Protein AF-A0A1Y3E3M2-F1 (afdb_monomer_lite)

Foldseek 3Di:
DPDDPDDPDPLVVQQVCQCVVFAQKGFQAPLDLPSLVVCQVDADPVQKFKAWNQKKKFAKDWDWQDFDQAPVVRGTTIWIKIKIKIWHQDPVVRDTDIDIQMWTWDFDDDPPDTDIDTPPSGRPVCPVPDPVLSVVRNVVRAGIWTWIWMAGGPPSDIDGPDRIDHDDPVPGPYTDMDHDDWAAWDKDKDQDFAAEAPGPFTARIDIDTPDQTGPDPHHGDPDDDRHDTDDDQFDPDDKDDKDDWPALFFKTKIKIKGFGPPCNPPDDDCVVCVVRIHMHMYIDGDHHLLQDQPPDSDGCVVCVVLLVVLVWDWDQDPRHIATHHDPQADDRSSPDGDD

Radius of gyration: 32.34 Å; chains: 1; bounding box: 71×57×97 Å

pLDDT: mean 80.25, std 10.85, range [38.62, 92.75]

Secondary structure (DSSP, 8-state):
----SS-SSHHHHHHHHHHHHSTT-EE---SSGGGGGGGGG---TTSEEEEE-SEEEE--EEEEEEEEEETTTTEEEEEEEEEEEEEEEETTTTEEEEEEEEEEEEEEE-SS-EEEEEE----GGGTT--HHHHHHHHHHT-SEEE-EEEEETTT--EEE-S-SEE--TTS-SB--EE-PPPPPPEEEEEEEEEPPTT-SS-EEEEEEEEEPPPTTTSPPPPPP---SB----B-SSPPPPPPPPS-SSSEEEEEEEEEBTT-TTS---TTT-GGGEEEEEEEEE-S-GGGBBTTSS-BHHHHHHHHHHTTPEEEEETTEEEEEPPTTEESTTS-EE--

Sequence (339 aa):
MPETKGDNTLLGKMVNFCKYNFKNGQLLSYLNEDAIRYHQYYKYPEKEITVHSGTEVGMTRHEINVPRYHELWKTNKPYACYMNTAIFFNRSSDEISTIHMDRCINYSYSYKQMIDVPNEITHPWWQNYNFSESGNEYRMGLHLMCRCMKIQSETNEYKFATPVLNCSADNCEYFACVSESYKNCIDERIEQCTFPPNENICREYTYVRHQEAEIPYGKECPERDYGEICDCPCSDIEWSEWSAKSTTCGPYTRERYKVVKGLENVQVDCTQERYKCCFSIEEGMQTDCKDFFINSNKTIMEHNQTCTKNGGTIIKTEAGYFCECDDSRHGILCEKSEN

InterPro domains:
  IPR000742 EGF-like domain [PS00022] (323-334)

Structure (mmCIF, N/CA/C/O backbone):
data_AF-A0A1Y3E3M2-F1
#
_entry.id   AF-A0A1Y3E3M2-F1
#
loop_
_atom_site.group_PDB
_atom_site.id
_atom_site.type_symbol
_atom_site.label_atom_id
_atom_site.label_alt_id
_atom_site.label_comp_id
_atom_site.label_asym_id
_atom_site.label_entity_id
_atom_site.label_seq_id
_atom_site.pdbx_PDB_ins_code
_atom_site.Cartn_x
_atom_site.Cartn_y
_atom_site.Cartn_z
_atom_site.occupancy
_atom_site.B_iso_or_equiv
_atom_site.auth_seq_id
_atom_site.auth_comp_id
_atom_site.auth_asym_id
_atom_site.auth_atom_id
_atom_site.pdbx_PDB_model_num
ATOM 1 N N . MET A 1 1 ? 18.317 3.015 2.978 1.00 47.16 1 MET A N 1
ATOM 2 C CA . MET A 1 1 ? 17.640 1.697 2.993 1.00 47.16 1 MET A CA 1
ATOM 3 C C . MET A 1 1 ? 18.318 0.826 4.039 1.00 47.16 1 MET A C 1
ATOM 5 O O . MET A 1 1 ? 19.543 0.781 4.005 1.00 47.16 1 MET A O 1
ATOM 9 N N . PRO A 1 2 ? 17.591 0.195 4.975 1.00 41.59 2 PRO A N 1
ATOM 10 C CA . PRO A 1 2 ? 18.201 -0.771 5.888 1.00 41.59 2 PRO A CA 1
ATOM 11 C C . PRO A 1 2 ? 18.785 -1.953 5.096 1.00 41.59 2 PRO A C 1
ATOM 13 O O . PRO A 1 2 ? 18.249 -2.325 4.049 1.00 41.59 2 PRO A O 1
ATOM 16 N N . GLU A 1 3 ? 19.898 -2.513 5.573 1.00 43.81 3 GLU A N 1
ATOM 17 C CA . GLU A 1 3 ? 20.533 -3.696 4.983 1.00 43.81 3 GLU A CA 1
ATOM 18 C C . GLU A 1 3 ? 19.598 -4.903 5.128 1.00 43.81 3 GLU A C 1
ATOM 20 O O . GLU A 1 3 ? 19.531 -5.549 6.171 1.00 43.81 3 GLU A O 1
ATOM 25 N N . THR A 1 4 ? 18.824 -5.193 4.086 1.00 45.16 4 THR A N 1
ATOM 26 C CA . THR A 1 4 ? 18.017 -6.411 4.009 1.00 45.16 4 THR A CA 1
ATOM 27 C C . THR A 1 4 ? 18.907 -7.561 3.535 1.00 45.16 4 THR A C 1
ATOM 29 O O . THR A 1 4 ? 19.662 -7.427 2.571 1.00 45.16 4 THR A O 1
ATOM 32 N N . LYS A 1 5 ? 18.865 -8.694 4.247 1.00 38.62 5 LYS A N 1
ATOM 33 C CA . LYS A 1 5 ? 19.529 -9.934 3.823 1.00 38.62 5 LYS A CA 1
ATOM 34 C C . LYS A 1 5 ? 18.795 -10.497 2.602 1.00 38.62 5 LYS A C 1
ATOM 36 O O . LYS A 1 5 ? 17.599 -10.748 2.686 1.00 38.62 5 LYS A O 1
ATOM 41 N N . GLY A 1 6 ? 19.535 -10.755 1.525 1.00 48.88 6 GLY A N 1
ATOM 42 C CA . GLY A 1 6 ? 19.030 -11.401 0.310 1.00 48.88 6 GLY A CA 1
ATOM 43 C C . GLY A 1 6 ? 18.897 -10.419 -0.853 1.00 48.88 6 GLY A C 1
ATOM 44 O O . GLY A 1 6 ? 18.098 -9.494 -0.793 1.00 48.88 6 GLY A O 1
ATOM 45 N N . ASP A 1 7 ? 19.689 -10.667 -1.896 1.00 53.22 7 ASP A N 1
ATOM 46 C CA . ASP A 1 7 ? 19.889 -9.905 -3.137 1.00 53.22 7 ASP A CA 1
ATOM 47 C C . ASP A 1 7 ? 20.718 -8.608 -3.083 1.00 53.22 7 ASP A C 1
ATOM 49 O O . ASP A 1 7 ? 20.402 -7.608 -2.441 1.00 53.22 7 ASP A O 1
ATOM 53 N N . ASN A 1 8 ? 21.818 -8.629 -3.848 1.00 64.81 8 ASN A N 1
ATOM 54 C CA . ASN A 1 8 ? 22.785 -7.535 -3.964 1.00 64.81 8 ASN A CA 1
ATOM 55 C C . ASN A 1 8 ? 22.353 -6.435 -4.953 1.00 64.81 8 ASN A C 1
ATOM 57 O O . ASN A 1 8 ? 23.040 -5.416 -5.047 1.00 64.81 8 ASN A O 1
ATOM 61 N N . THR A 1 9 ? 21.256 -6.618 -5.696 1.00 82.19 9 THR A N 1
ATOM 62 C CA . THR A 1 9 ? 20.760 -5.632 -6.671 1.00 82.19 9 THR A CA 1
ATOM 63 C C . THR A 1 9 ? 19.900 -4.566 -5.996 1.00 82.19 9 THR A C 1
ATOM 65 O O . THR A 1 9 ? 19.323 -4.787 -4.927 1.00 82.19 9 THR A O 1
ATOM 68 N N . LEU A 1 10 ? 19.815 -3.379 -6.600 1.00 87.88 10 LEU A N 1
ATOM 69 C CA . LEU A 1 10 ? 18.991 -2.294 -6.066 1.00 87.88 10 LEU A CA 1
ATOM 70 C C . LEU A 1 10 ? 17.506 -2.674 -6.133 1.00 87.88 10 LEU A C 1
ATOM 72 O O . LEU A 1 10 ? 16.780 -2.487 -5.156 1.00 87.88 10 LEU A O 1
ATOM 76 N N . LEU A 1 11 ? 17.089 -3.293 -7.241 1.00 89.69 11 LEU A N 1
ATOM 77 C CA . LEU A 1 11 ? 15.738 -3.811 -7.438 1.00 89.69 11 LEU A CA 1
ATOM 78 C C . LEU A 1 11 ? 15.335 -4.809 -6.348 1.00 89.69 11 LEU A C 1
ATOM 80 O O . LEU A 1 11 ? 14.270 -4.649 -5.756 1.00 89.69 11 LEU A O 1
ATOM 84 N N . GLY A 1 12 ? 16.183 -5.796 -6.041 1.00 87.62 12 GLY A N 1
ATOM 85 C CA . GLY A 1 12 ? 15.893 -6.799 -5.010 1.00 87.62 12 GLY A CA 1
ATOM 86 C C . GLY A 1 12 ? 15.681 -6.165 -3.635 1.00 87.62 12 GLY A C 1
ATOM 87 O O . GLY A 1 12 ? 14.691 -6.439 -2.956 1.00 87.62 12 GLY A O 1
ATOM 88 N N . LYS A 1 13 ? 16.541 -5.209 -3.263 1.00 88.12 13 LYS A N 1
ATOM 89 C CA . LYS A 1 13 ? 16.396 -4.465 -2.005 1.00 88.12 13 LYS A CA 1
ATOM 90 C C . LYS A 1 13 ? 15.105 -3.638 -1.953 1.00 88.12 13 LYS A C 1
ATOM 92 O O . LYS A 1 13 ? 14.480 -3.558 -0.898 1.00 88.12 13 LYS A O 1
ATOM 97 N N . MET A 1 14 ? 14.695 -3.029 -3.068 1.00 90.56 14 MET A N 1
ATOM 98 C CA . MET A 1 14 ? 13.431 -2.288 -3.162 1.00 90.56 14 MET A CA 1
ATOM 99 C C . MET A 1 14 ? 12.211 -3.214 -3.041 1.00 90.56 14 MET A C 1
ATOM 101 O O . MET A 1 14 ? 11.272 -2.890 -2.314 1.00 90.56 14 MET A O 1
ATOM 105 N N . VAL A 1 15 ? 12.239 -4.386 -3.690 1.00 89.31 15 VAL A N 1
ATOM 106 C CA . VAL A 1 15 ? 11.189 -5.415 -3.568 1.00 89.31 15 VAL A CA 1
ATOM 107 C C . VAL A 1 15 ? 11.052 -5.873 -2.119 1.00 89.31 15 VAL A C 1
ATOM 109 O O . VAL A 1 15 ? 9.951 -5.843 -1.569 1.00 89.31 15 VAL A O 1
ATOM 112 N N . ASN A 1 16 ? 12.167 -6.230 -1.480 1.00 84.88 16 ASN A N 1
ATOM 113 C CA . ASN A 1 16 ? 12.177 -6.669 -0.087 1.00 84.88 16 ASN A CA 1
ATOM 114 C C . ASN A 1 16 ? 11.666 -5.571 0.846 1.00 84.88 16 ASN A C 1
ATOM 116 O O . ASN A 1 16 ? 10.844 -5.844 1.716 1.00 84.88 16 ASN A O 1
ATOM 120 N N . PHE A 1 17 ? 12.079 -4.318 0.635 1.00 85.44 17 PHE A N 1
ATOM 121 C CA . PHE A 1 17 ? 11.553 -3.203 1.416 1.00 85.44 17 PHE A CA 1
ATOM 122 C C . PHE A 1 17 ? 10.025 -3.131 1.338 1.00 85.44 17 PHE A C 1
ATOM 124 O O . PHE A 1 17 ? 9.378 -3.051 2.382 1.00 85.44 17 PHE A O 1
ATOM 131 N N . CYS A 1 18 ? 9.442 -3.214 0.137 1.00 86.69 18 CYS A N 1
ATOM 132 C CA . CYS A 1 18 ? 7.990 -3.183 -0.003 1.00 86.69 18 CYS A CA 1
ATOM 133 C C . CYS A 1 18 ? 7.321 -4.373 0.709 1.00 86.69 18 CYS A C 1
ATOM 135 O O . CYS A 1 18 ? 6.370 -4.168 1.459 1.00 86.69 18 CYS A O 1
ATOM 137 N N . LYS A 1 19 ? 7.847 -5.592 0.526 1.00 86.06 19 LYS A N 1
ATOM 138 C CA . LYS A 1 19 ? 7.287 -6.820 1.117 1.00 86.06 19 LYS A CA 1
ATOM 139 C C . LYS A 1 19 ? 7.326 -6.825 2.649 1.00 86.06 19 LYS A C 1
ATOM 141 O O . LYS A 1 19 ? 6.395 -7.321 3.271 1.00 86.06 19 LYS A O 1
ATOM 146 N N . TYR A 1 20 ? 8.382 -6.277 3.253 1.00 81.44 20 TYR A N 1
ATOM 147 C CA . TYR A 1 20 ? 8.558 -6.302 4.709 1.00 81.44 20 TYR A CA 1
ATOM 148 C C . TYR A 1 20 ? 7.890 -5.139 5.446 1.00 81.44 20 TYR A C 1
ATOM 150 O O . TYR A 1 20 ? 7.556 -5.296 6.615 1.00 81.44 20 TYR A O 1
ATOM 158 N N . ASN A 1 21 ? 7.702 -3.984 4.799 1.00 79.00 21 ASN A N 1
ATOM 159 C CA . ASN A 1 21 ? 7.176 -2.789 5.473 1.00 79.00 21 ASN A CA 1
ATOM 160 C C . ASN A 1 21 ? 5.683 -2.551 5.218 1.00 79.00 21 ASN A C 1
ATOM 162 O O . ASN A 1 21 ? 5.066 -1.758 5.926 1.00 79.00 21 ASN A O 1
ATOM 166 N N . PHE A 1 22 ? 5.088 -3.217 4.223 1.00 82.44 22 PHE A N 1
ATOM 167 C CA . PHE A 1 22 ? 3.690 -3.001 3.869 1.00 82.44 22 PHE A CA 1
ATOM 168 C C . PHE A 1 22 ? 2.911 -4.308 3.734 1.00 82.44 22 PHE A C 1
ATOM 170 O O . PHE A 1 22 ? 3.419 -5.320 3.251 1.00 82.44 22 PHE A O 1
ATOM 177 N N . LYS A 1 23 ? 1.630 -4.262 4.111 1.00 82.00 23 LYS A N 1
ATOM 178 C CA . LYS A 1 23 ? 0.693 -5.380 3.988 1.00 82.00 23 LYS A CA 1
ATOM 179 C C . LYS A 1 23 ? 0.531 -5.766 2.521 1.00 82.00 23 LYS A C 1
ATOM 181 O O . LYS A 1 23 ? 0.043 -4.964 1.722 1.00 82.00 23 LYS A O 1
ATOM 186 N N . ASN A 1 24 ? 0.946 -6.989 2.185 1.00 84.31 24 ASN A N 1
ATOM 187 C CA . ASN A 1 24 ? 0.999 -7.480 0.806 1.00 84.31 24 ASN A CA 1
ATOM 188 C C . ASN A 1 24 ? 1.708 -6.482 -0.130 1.00 84.31 24 ASN A C 1
ATOM 190 O O . ASN A 1 24 ? 1.275 -6.235 -1.255 1.00 84.31 24 ASN A O 1
ATOM 194 N N . GLY A 1 25 ? 2.773 -5.857 0.383 1.00 88.06 25 GLY A N 1
ATOM 195 C CA . GLY A 1 25 ? 3.503 -4.811 -0.307 1.00 88.06 25 GLY A CA 1
ATOM 196 C C . GLY A 1 25 ? 4.221 -5.325 -1.549 1.00 88.06 25 GLY A C 1
ATOM 197 O O . GLY A 1 25 ? 5.016 -6.260 -1.488 1.00 88.06 25 GLY A O 1
ATOM 198 N N . GLN A 1 26 ? 3.984 -4.666 -2.675 1.00 91.31 26 GLN A N 1
ATOM 199 C CA . GLN A 1 26 ? 4.597 -4.964 -3.963 1.00 91.31 26 GLN A CA 1
ATOM 200 C C . GLN A 1 26 ? 5.319 -3.734 -4.502 1.00 91.31 26 GLN A C 1
ATOM 202 O O . GLN A 1 26 ? 4.835 -2.608 -4.372 1.00 91.31 26 GLN A O 1
ATOM 207 N N . LEU A 1 27 ? 6.463 -3.940 -5.152 1.00 92.25 27 LEU A N 1
ATOM 208 C CA . LEU A 1 27 ? 7.162 -2.856 -5.832 1.00 92.25 27 LEU A CA 1
ATOM 209 C C . LEU A 1 27 ? 6.375 -2.402 -7.067 1.00 92.25 27 LEU A C 1
ATOM 211 O O . LEU A 1 27 ? 5.863 -3.225 -7.831 1.00 92.25 27 LEU A O 1
ATOM 215 N N . LEU A 1 28 ? 6.306 -1.091 -7.288 1.00 90.31 28 LEU A N 1
ATOM 216 C CA . LEU A 1 28 ? 5.743 -0.524 -8.504 1.00 90.31 28 LEU A CA 1
ATOM 217 C C . LEU A 1 28 ? 6.849 -0.307 -9.546 1.00 90.31 28 LEU A C 1
ATOM 219 O O . LEU A 1 28 ? 7.744 0.519 -9.365 1.00 90.31 28 LEU A O 1
ATOM 223 N N . SER A 1 29 ? 6.775 -1.056 -10.645 1.00 89.06 29 SER A N 1
ATOM 224 C CA . SER A 1 29 ? 7.673 -0.917 -11.794 1.00 89.06 29 SER A CA 1
ATOM 225 C C . SER A 1 29 ? 6.993 -0.143 -12.920 1.00 89.06 29 SER A C 1
ATOM 227 O O . SER A 1 29 ? 5.902 -0.496 -13.361 1.00 89.06 29 SER A O 1
ATOM 229 N N . TYR A 1 30 ? 7.667 0.885 -13.428 1.00 82.19 30 TYR A N 1
ATOM 230 C CA . TYR A 1 30 ? 7.160 1.787 -14.464 1.00 82.19 30 TYR A CA 1
ATOM 231 C C . TYR A 1 30 ? 7.688 1.387 -15.835 1.00 82.19 30 TYR A C 1
ATOM 233 O O . TYR A 1 30 ? 8.328 2.163 -16.546 1.00 82.19 30 TYR A O 1
ATOM 241 N N . LEU A 1 31 ? 7.461 0.124 -16.178 1.00 78.06 31 LEU A N 1
ATOM 242 C CA . LEU A 1 31 ? 7.779 -0.391 -17.501 1.00 78.06 31 LEU A CA 1
ATOM 243 C C . LEU A 1 31 ? 6.694 0.013 -18.519 1.00 78.06 31 LEU A C 1
ATOM 245 O O . LEU A 1 31 ? 6.999 0.258 -19.684 1.00 78.06 31 LEU A O 1
ATOM 249 N N . ASN A 1 32 ? 5.444 0.135 -18.066 1.00 68.62 32 ASN A N 1
ATOM 250 C CA . ASN A 1 32 ? 4.292 0.584 -18.843 1.00 68.62 32 ASN A CA 1
ATOM 251 C C . ASN A 1 32 ? 3.604 1.795 -18.182 1.00 68.62 32 ASN A C 1
ATOM 253 O O . ASN A 1 32 ? 3.845 2.111 -17.015 1.00 68.62 32 ASN A O 1
ATOM 257 N N . GLU A 1 33 ? 2.721 2.466 -18.927 1.00 65.81 33 GLU A N 1
ATOM 258 C CA . GLU A 1 33 ? 2.000 3.649 -18.433 1.00 65.81 33 GLU A CA 1
ATOM 259 C C . GLU A 1 33 ? 0.977 3.323 -17.324 1.00 65.81 33 GLU A C 1
ATOM 261 O O . GLU A 1 33 ? 0.539 4.196 -16.574 1.00 65.81 33 GLU A O 1
ATOM 266 N N . ASP A 1 34 ? 0.616 2.050 -17.150 1.00 71.56 34 ASP A N 1
ATOM 267 C CA . ASP A 1 34 ? -0.412 1.638 -16.191 1.00 71.56 34 ASP A CA 1
ATOM 268 C C . ASP A 1 34 ? -0.032 1.923 -14.738 1.00 71.56 34 ASP A C 1
ATOM 270 O O . ASP A 1 34 ? -0.903 2.255 -13.930 1.00 71.56 34 ASP A O 1
ATOM 274 N N . ALA A 1 35 ? 1.261 1.846 -14.413 1.00 74.19 35 ALA A N 1
ATOM 275 C CA . ALA A 1 35 ? 1.785 2.155 -13.087 1.00 74.19 35 ALA A CA 1
ATOM 276 C C . ALA A 1 35 ? 1.521 3.614 -12.667 1.00 74.19 35 ALA A C 1
ATOM 278 O O . ALA A 1 35 ? 1.409 3.916 -11.481 1.00 74.19 35 ALA A O 1
ATOM 279 N N . ILE A 1 36 ? 1.340 4.526 -13.624 1.00 73.00 36 ILE A N 1
ATOM 280 C CA . ILE A 1 36 ? 1.136 5.956 -13.348 1.00 73.00 36 ILE A CA 1
ATOM 281 C C . ILE A 1 36 ? -0.261 6.221 -12.792 1.00 73.00 36 ILE A C 1
ATOM 283 O O . ILE A 1 36 ? -0.458 7.162 -12.023 1.00 73.00 36 ILE A O 1
ATOM 287 N N . ARG A 1 37 ? -1.230 5.347 -13.090 1.00 77.19 37 ARG A N 1
ATOM 288 C CA . ARG A 1 37 ? -2.601 5.459 -12.572 1.00 77.19 37 ARG A CA 1
ATOM 289 C C . ARG A 1 37 ? -2.671 5.414 -11.045 1.00 77.19 37 ARG A C 1
ATOM 291 O O . ARG A 1 37 ? -3.685 5.818 -10.487 1.00 77.19 37 ARG A O 1
ATOM 298 N N . TYR A 1 38 ? -1.625 4.961 -10.358 1.00 77.19 38 TYR A N 1
ATOM 299 C CA . TYR A 1 38 ? -1.556 5.007 -8.896 1.00 77.19 38 TYR A CA 1
ATOM 300 C C . TYR A 1 38 ? -1.263 6.410 -8.350 1.00 77.19 38 TYR A C 1
ATOM 302 O O . TYR A 1 38 ? -1.642 6.717 -7.223 1.00 77.19 38 TYR A O 1
ATOM 310 N N . HIS A 1 39 ? -0.653 7.289 -9.147 1.00 76.31 39 HIS A N 1
ATOM 311 C CA . HIS A 1 39 ? -0.28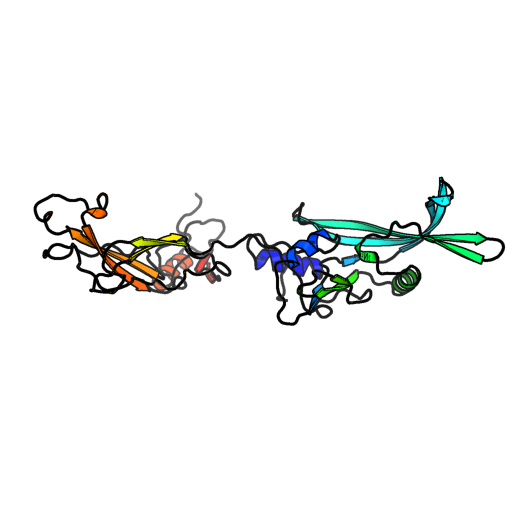6 8.638 -8.715 1.00 76.31 39 HIS A CA 1
ATOM 312 C C . HIS A 1 39 ? -1.408 9.659 -8.840 1.00 76.31 39 HIS A C 1
ATOM 314 O O . HIS A 1 39 ? -1.377 10.665 -8.141 1.00 76.31 39 HIS A O 1
ATOM 320 N N . GLN A 1 40 ? -2.447 9.368 -9.630 1.00 72.00 40 GLN A N 1
ATOM 321 C CA . GLN A 1 40 ? -3.581 10.283 -9.817 1.00 72.00 40 GLN A CA 1
ATOM 322 C C . GLN A 1 40 ? -4.352 10.625 -8.541 1.00 72.00 40 GLN A C 1
ATOM 324 O O . GLN A 1 40 ? -5.077 11.615 -8.499 1.00 72.00 40 GLN A O 1
ATOM 329 N N . TYR A 1 41 ? -4.194 9.810 -7.502 1.00 72.00 41 TYR A N 1
ATOM 330 C CA . TYR A 1 41 ? -4.869 9.982 -6.221 1.00 72.00 41 TYR A CA 1
ATOM 331 C C . TYR A 1 41 ? -3.982 10.631 -5.159 1.00 72.00 41 TYR A C 1
ATOM 333 O O . TYR A 1 41 ? -4.425 10.805 -4.024 1.00 72.00 41 TYR A O 1
ATOM 341 N N . TYR A 1 42 ? -2.739 10.981 -5.500 1.00 72.62 42 TYR A N 1
ATOM 342 C CA . TYR A 1 42 ? -1.770 11.494 -4.546 1.00 72.62 42 TYR A CA 1
ATOM 343 C C . TYR A 1 42 ? -1.365 12.932 -4.874 1.00 72.62 42 TYR A C 1
ATOM 345 O O . TYR A 1 42 ? -1.060 13.266 -6.016 1.00 72.62 42 TYR A O 1
ATOM 353 N N . LYS A 1 43 ? -1.343 13.791 -3.850 1.00 74.62 43 LYS A N 1
ATOM 354 C CA . LYS A 1 43 ? -0.798 15.150 -3.946 1.00 74.62 43 LYS A CA 1
ATOM 355 C C . LYS A 1 43 ? 0.549 15.197 -3.247 1.00 74.62 43 LYS A C 1
ATOM 357 O O . LYS A 1 43 ? 0.639 14.912 -2.055 1.00 74.62 43 LYS A O 1
ATOM 362 N N . TYR A 1 44 ? 1.584 15.568 -3.990 1.00 75.31 44 TYR A N 1
ATOM 363 C CA . TYR A 1 44 ? 2.941 15.635 -3.456 1.00 75.31 44 TYR A CA 1
ATOM 364 C C . TYR A 1 44 ? 3.191 16.977 -2.759 1.00 75.31 44 TYR A C 1
ATOM 366 O O . TYR A 1 44 ? 2.870 18.016 -3.343 1.00 75.31 44 TYR A O 1
ATOM 374 N N . PRO A 1 45 ? 3.803 16.990 -1.558 1.00 71.94 45 PRO A N 1
ATOM 375 C CA . PRO A 1 45 ? 4.118 18.230 -0.842 1.00 71.94 45 PRO A CA 1
ATOM 376 C C . PRO A 1 45 ? 4.987 19.199 -1.657 1.00 71.94 45 PRO A C 1
ATOM 378 O O . PRO A 1 45 ? 4.768 20.407 -1.640 1.00 71.94 45 PRO A O 1
ATOM 381 N N . GLU A 1 46 ? 5.942 18.662 -2.414 1.00 74.00 46 GLU A N 1
ATOM 382 C CA . GLU A 1 46 ? 6.950 19.421 -3.165 1.00 74.00 46 GLU A CA 1
ATOM 383 C C . GLU A 1 46 ? 6.464 19.860 -4.558 1.00 74.00 46 GLU A C 1
ATOM 385 O O . GLU A 1 46 ? 7.229 20.439 -5.326 1.00 74.00 46 GLU A O 1
ATOM 390 N N . LYS A 1 47 ? 5.186 19.615 -4.899 1.00 77.88 47 LYS A N 1
ATOM 391 C CA . LYS A 1 47 ? 4.571 19.767 -6.240 1.00 77.88 47 LYS A CA 1
ATOM 392 C C . LYS A 1 47 ? 5.162 18.861 -7.326 1.00 77.88 47 LYS A C 1
ATOM 394 O O . LYS A 1 47 ? 4.456 18.529 -8.275 1.00 77.88 47 LYS A O 1
ATOM 399 N N . GLU A 1 48 ? 6.408 18.433 -7.180 1.00 82.38 48 GLU A N 1
ATOM 400 C CA . GLU A 1 48 ? 7.118 17.544 -8.089 1.00 82.38 48 GLU A CA 1
ATOM 401 C C . GLU A 1 48 ? 8.140 16.709 -7.313 1.00 82.38 48 GLU A C 1
ATOM 403 O O . GLU A 1 48 ? 8.778 17.228 -6.403 1.00 82.38 48 GLU A O 1
ATOM 408 N N . ILE A 1 49 ? 8.289 15.433 -7.675 1.00 85.56 49 ILE A N 1
ATOM 409 C CA . ILE A 1 49 ? 9.233 14.508 -7.032 1.00 85.56 49 ILE A CA 1
ATOM 410 C C . ILE A 1 49 ? 9.992 13.671 -8.061 1.00 85.56 49 ILE A C 1
ATOM 412 O O . ILE A 1 49 ? 9.514 13.461 -9.184 1.00 85.56 49 ILE A O 1
ATOM 416 N N . THR A 1 50 ? 11.146 13.139 -7.656 1.00 87.69 50 THR A N 1
ATOM 417 C CA . THR A 1 50 ? 11.938 12.209 -8.469 1.00 87.69 50 THR A CA 1
ATOM 418 C C . THR A 1 50 ? 11.843 10.777 -7.936 1.00 87.69 50 THR A C 1
ATOM 420 O O . THR A 1 50 ? 12.326 10.462 -6.852 1.00 87.69 50 THR A O 1
ATOM 423 N N . VAL A 1 51 ? 11.255 9.874 -8.723 1.00 88.94 51 VAL A N 1
ATOM 424 C CA . VAL A 1 51 ? 10.967 8.484 -8.335 1.00 88.94 51 VAL A CA 1
ATOM 425 C C . VAL A 1 51 ? 11.788 7.503 -9.166 1.00 88.94 51 VAL A C 1
ATOM 427 O O . VAL A 1 51 ? 11.864 7.615 -10.387 1.00 88.94 51 VAL A O 1
ATOM 430 N N . HIS A 1 52 ? 12.387 6.502 -8.534 1.00 91.50 52 HIS A N 1
ATOM 431 C CA . HIS A 1 52 ? 13.028 5.390 -9.222 1.00 91.50 52 HIS A CA 1
ATOM 432 C C . HIS A 1 52 ? 11.993 4.595 -10.024 1.00 91.50 52 HIS A C 1
ATOM 434 O O . HIS A 1 52 ? 10.977 4.165 -9.483 1.00 91.50 52 HIS A O 1
ATOM 440 N N . SER A 1 53 ? 12.278 4.312 -11.297 1.00 88.19 53 SER A N 1
ATOM 441 C CA . SER A 1 53 ? 11.342 3.627 -12.210 1.00 88.19 53 SER A CA 1
ATOM 442 C C . SER A 1 53 ? 11.062 2.147 -11.884 1.00 88.19 53 SER A C 1
ATOM 444 O O . SER A 1 53 ? 10.392 1.456 -12.655 1.00 88.19 53 SER A O 1
ATOM 446 N N . GLY A 1 54 ? 11.584 1.624 -10.770 1.00 90.12 54 GLY A N 1
ATOM 447 C CA . GLY A 1 54 ? 11.461 0.210 -10.386 1.00 90.12 54 GLY A CA 1
ATOM 448 C C . GLY A 1 54 ? 11.915 -0.777 -11.473 1.00 90.12 54 GLY A C 1
ATOM 449 O O . GLY A 1 54 ? 11.425 -1.903 -11.508 1.00 90.12 54 GLY A O 1
ATOM 450 N N . THR A 1 55 ? 12.779 -0.335 -12.391 1.00 89.69 55 THR A N 1
ATOM 451 C CA . THR A 1 55 ? 13.243 -1.088 -13.561 1.00 89.69 55 THR A CA 1
ATOM 452 C C . THR A 1 55 ? 14.748 -0.901 -13.690 1.00 89.69 55 THR A C 1
ATOM 454 O O . THR A 1 55 ? 15.235 0.230 -13.700 1.00 89.69 55 THR A O 1
ATOM 457 N N . GLU A 1 56 ? 15.472 -2.007 -13.798 1.00 90.62 56 GLU A N 1
ATOM 458 C CA . GLU A 1 56 ? 16.893 -2.036 -14.130 1.00 90.62 56 GLU A CA 1
ATOM 459 C C . GLU A 1 56 ? 17.047 -2.493 -15.581 1.00 90.62 56 GLU A C 1
ATOM 461 O O . GLU A 1 56 ? 16.295 -3.333 -16.067 1.00 90.62 56 GLU A O 1
ATOM 466 N N . VAL A 1 57 ? 18.020 -1.952 -16.300 1.00 88.75 57 VAL A N 1
ATOM 467 C CA . VAL A 1 57 ? 18.274 -2.303 -17.696 1.00 88.75 57 VAL A CA 1
ATOM 468 C C . VAL A 1 57 ? 19.678 -2.863 -17.821 1.00 88.75 57 VAL A C 1
ATOM 470 O O . VAL A 1 57 ? 20.658 -2.219 -17.453 1.00 88.75 57 VAL A O 1
ATOM 473 N N . GLY A 1 58 ? 19.772 -4.084 -18.337 1.00 87.50 58 GLY A N 1
ATOM 474 C CA . GLY A 1 58 ? 21.038 -4.746 -18.604 1.00 87.50 58 GLY A CA 1
ATOM 475 C C . GLY A 1 58 ? 21.800 -4.109 -19.767 1.00 87.50 58 GLY A C 1
ATOM 476 O O . GLY A 1 58 ? 21.238 -3.365 -20.575 1.00 87.50 58 GLY A O 1
ATOM 477 N N . MET A 1 59 ? 23.082 -4.458 -19.860 1.00 88.38 59 MET A N 1
ATOM 478 C CA . MET A 1 59 ? 24.025 -3.970 -20.870 1.00 88.38 59 MET A CA 1
ATOM 479 C C . MET A 1 59 ? 23.450 -3.912 -22.295 1.00 88.38 59 MET A C 1
ATOM 481 O O . MET A 1 59 ? 22.863 -4.879 -22.791 1.00 88.38 59 MET A O 1
ATOM 485 N N . THR A 1 60 ? 23.697 -2.790 -22.967 1.00 88.81 60 THR A N 1
ATOM 486 C CA . THR A 1 60 ? 23.352 -2.557 -24.373 1.00 88.81 60 THR A CA 1
ATOM 487 C C . THR A 1 60 ? 24.197 -3.419 -25.292 1.00 88.81 60 THR A C 1
ATOM 489 O O . THR A 1 60 ? 25.421 -3.480 -25.167 1.00 88.81 60 THR A O 1
ATOM 492 N N . ARG A 1 61 ? 23.559 -4.022 -26.289 1.00 90.06 61 ARG A N 1
ATOM 493 C CA . ARG A 1 61 ? 24.224 -4.685 -27.412 1.00 90.06 61 ARG A CA 1
ATOM 494 C C . ARG A 1 61 ? 23.892 -3.948 -28.693 1.00 90.06 61 ARG A C 1
ATOM 496 O O . ARG A 1 61 ? 22.752 -3.536 -28.876 1.00 90.06 61 ARG A O 1
ATOM 503 N N . HIS A 1 62 ? 24.877 -3.801 -29.568 1.00 90.88 62 HIS A N 1
ATOM 504 C CA . HIS A 1 62 ? 24.691 -3.200 -30.880 1.00 90.88 62 HIS A CA 1
ATOM 505 C C . HIS A 1 62 ? 24.901 -4.253 -31.963 1.00 90.88 62 HIS A C 1
ATOM 507 O O . HIS A 1 62 ? 25.963 -4.872 -32.028 1.00 90.88 62 HIS A O 1
ATOM 513 N N . GLU A 1 63 ? 23.902 -4.432 -32.821 1.00 89.25 63 GLU A N 1
ATOM 514 C CA . GLU A 1 63 ? 23.967 -5.348 -33.954 1.00 89.25 63 GLU A CA 1
ATOM 515 C C . GLU A 1 63 ? 23.578 -4.637 -35.248 1.00 89.25 63 GLU A C 1
ATOM 517 O O . GLU A 1 63 ? 22.639 -3.841 -35.295 1.00 89.25 63 GLU A O 1
ATOM 522 N N . ILE A 1 64 ? 24.312 -4.946 -36.316 1.00 86.56 64 ILE A N 1
ATOM 523 C CA . ILE A 1 64 ? 24.051 -4.447 -37.665 1.00 86.56 64 ILE A CA 1
ATOM 524 C C . ILE A 1 64 ? 23.440 -5.552 -38.523 1.00 86.56 64 ILE A C 1
ATOM 526 O O . ILE A 1 64 ? 23.699 -6.734 -38.309 1.00 86.56 64 ILE A O 1
ATOM 530 N N . ASN A 1 65 ? 22.677 -5.158 -39.542 1.00 85.75 65 ASN A N 1
ATOM 531 C CA . ASN A 1 65 ? 21.998 -6.063 -40.473 1.00 85.75 65 ASN A CA 1
ATOM 532 C C . ASN A 1 65 ? 20.940 -6.971 -39.829 1.00 85.75 65 ASN A C 1
ATOM 534 O O . ASN A 1 65 ? 20.648 -8.045 -40.355 1.00 85.75 65 ASN A O 1
ATOM 538 N N . VAL A 1 66 ? 20.319 -6.528 -38.734 1.00 86.25 66 VAL A N 1
ATOM 539 C CA . VAL A 1 66 ? 19.215 -7.255 -38.101 1.00 86.25 66 VAL A CA 1
ATOM 540 C C . VAL A 1 66 ? 17.992 -7.192 -39.025 1.00 86.25 66 VAL A C 1
ATOM 542 O O . VAL A 1 66 ? 17.534 -6.091 -39.342 1.00 86.25 66 VAL A O 1
ATOM 545 N N . PRO A 1 67 ? 17.445 -8.328 -39.492 1.00 86.44 67 PRO A N 1
ATOM 546 C CA . PRO A 1 67 ? 16.273 -8.316 -40.355 1.00 86.44 67 PRO A CA 1
ATOM 547 C C . PRO A 1 67 ? 15.041 -7.867 -39.558 1.00 86.44 67 PRO A C 1
ATOM 549 O O . PRO A 1 67 ? 14.613 -8.535 -38.613 1.00 86.44 67 PRO A O 1
ATOM 552 N N . ARG A 1 68 ? 14.457 -6.730 -39.949 1.00 84.50 68 ARG A N 1
ATOM 553 C CA . ARG A 1 68 ? 13.197 -6.205 -39.399 1.00 84.50 68 ARG A CA 1
ATOM 554 C C . ARG A 1 68 ? 12.245 -5.835 -40.529 1.00 84.50 68 ARG A C 1
ATOM 556 O O . ARG A 1 68 ? 12.679 -5.407 -41.601 1.00 84.50 68 ARG A O 1
ATOM 563 N N . TYR A 1 69 ? 10.950 -6.008 -40.284 1.00 81.81 69 TYR A N 1
ATOM 564 C CA . TYR A 1 69 ? 9.910 -5.646 -41.239 1.00 81.81 69 TYR A CA 1
ATOM 565 C C . TYR A 1 69 ? 9.879 -4.132 -41.428 1.00 81.81 69 TYR A C 1
ATOM 567 O O . TYR A 1 69 ? 9.765 -3.402 -40.456 1.00 81.81 69 TYR A O 1
ATOM 575 N N . HIS A 1 70 ? 9.989 -3.662 -42.664 1.00 76.56 70 HIS A N 1
ATOM 576 C CA . HIS A 1 70 ? 10.017 -2.242 -42.982 1.00 76.56 70 HIS A CA 1
ATOM 577 C C . HIS A 1 70 ? 8.653 -1.792 -43.507 1.00 76.56 70 HIS A C 1
ATOM 579 O O . HIS A 1 70 ? 8.227 -2.253 -44.567 1.00 76.56 70 HIS A O 1
ATOM 585 N N . GLU A 1 71 ? 8.004 -0.834 -42.843 1.00 74.62 71 GLU A N 1
ATOM 586 C CA . GLU A 1 71 ? 6.641 -0.417 -43.203 1.00 74.62 71 GLU A CA 1
ATOM 587 C C . GLU A 1 71 ? 6.533 0.176 -44.617 1.00 74.62 71 GLU A C 1
ATOM 589 O O . GLU A 1 71 ? 5.695 -0.269 -45.402 1.00 74.62 71 GLU A O 1
ATOM 594 N N . LEU A 1 72 ? 7.424 1.108 -44.996 1.00 75.44 72 LEU A N 1
ATOM 595 C CA . LEU A 1 72 ? 7.376 1.738 -46.331 1.00 75.44 72 LEU A CA 1
ATOM 596 C C . LEU A 1 72 ? 7.556 0.742 -47.488 1.00 75.44 72 LEU A C 1
ATOM 598 O O . LEU A 1 72 ? 6.909 0.873 -48.525 1.00 75.44 72 LEU A O 1
ATOM 602 N N . TRP A 1 73 ? 8.437 -0.250 -47.335 1.00 75.75 73 TRP A N 1
ATOM 603 C CA . TRP A 1 73 ? 8.757 -1.212 -48.396 1.00 75.75 73 TRP A CA 1
ATOM 604 C C . TRP A 1 73 ? 8.037 -2.555 -48.250 1.00 75.75 73 TRP A C 1
ATOM 606 O O . TRP A 1 73 ? 8.219 -3.426 -49.100 1.00 75.75 73 TRP A O 1
ATOM 616 N N . LYS A 1 74 ? 7.240 -2.730 -47.188 1.00 82.94 74 LYS A N 1
ATOM 617 C CA . LYS A 1 74 ? 6.469 -3.943 -46.872 1.00 82.94 74 LYS A CA 1
ATOM 618 C C . LYS A 1 74 ? 7.292 -5.234 -46.963 1.00 82.94 74 LYS A C 1
ATOM 620 O O . LYS A 1 74 ? 6.824 -6.261 -47.450 1.00 82.94 74 LYS A O 1
ATOM 625 N N . THR A 1 75 ? 8.555 -5.174 -46.549 1.00 83.88 75 THR A N 1
ATOM 626 C CA . THR A 1 75 ? 9.508 -6.287 -46.652 1.00 83.88 75 THR A CA 1
ATOM 627 C C . THR A 1 75 ? 10.558 -6.206 -45.550 1.00 83.88 75 THR A C 1
ATOM 629 O O . THR A 1 75 ? 10.772 -5.139 -44.978 1.00 83.88 75 THR A O 1
ATOM 632 N N . ASN A 1 76 ? 11.236 -7.317 -45.261 1.00 83.56 76 ASN A N 1
ATOM 633 C CA . ASN A 1 76 ? 12.317 -7.328 -44.282 1.00 83.56 76 ASN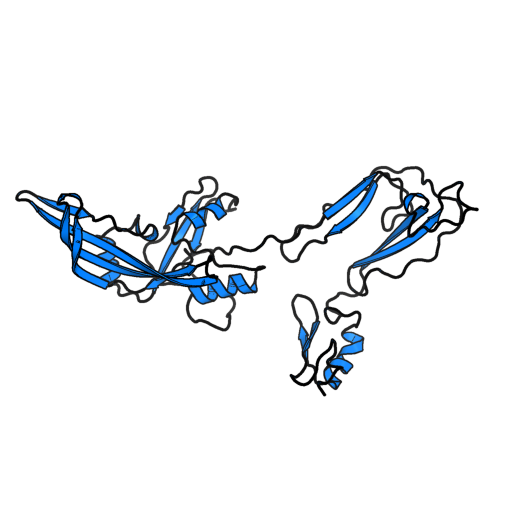 A CA 1
ATOM 634 C C . ASN A 1 76 ? 13.563 -6.645 -44.851 1.00 83.56 76 ASN A C 1
ATOM 636 O O . ASN A 1 76 ? 14.044 -6.997 -45.931 1.00 83.56 76 ASN A O 1
ATOM 640 N N . LYS A 1 77 ? 14.099 -5.678 -44.107 1.00 83.06 77 LYS A N 1
ATOM 641 C CA . LYS A 1 77 ? 15.338 -4.967 -44.432 1.00 83.06 77 LYS A CA 1
ATOM 642 C C . LYS A 1 77 ? 16.354 -5.078 -43.297 1.00 83.06 77 LYS A C 1
ATOM 644 O O . LYS A 1 77 ? 15.962 -5.378 -42.172 1.00 83.06 77 LYS A O 1
ATOM 649 N N . PRO A 1 78 ? 17.648 -4.854 -43.585 1.00 83.44 78 PRO A N 1
ATOM 650 C CA . PRO A 1 78 ? 18.679 -4.789 -42.556 1.00 83.44 78 PRO A CA 1
ATOM 651 C C . PRO A 1 78 ? 18.549 -3.500 -41.735 1.00 83.44 78 PRO A C 1
ATOM 653 O O . PRO A 1 78 ? 18.574 -2.409 -42.296 1.00 83.44 78 PRO A O 1
ATOM 656 N N . TYR A 1 79 ? 18.442 -3.615 -40.416 1.00 84.50 79 TYR A N 1
ATOM 657 C CA . TYR A 1 79 ? 18.466 -2.490 -39.479 1.00 84.50 79 TYR A CA 1
ATOM 658 C C . TYR A 1 79 ? 19.737 -2.536 -38.624 1.00 84.50 79 TYR A C 1
ATOM 660 O O . TYR A 1 79 ? 20.315 -3.604 -38.403 1.00 84.50 79 TYR A O 1
ATOM 668 N N . ALA A 1 80 ? 20.168 -1.370 -38.147 1.00 86.94 80 ALA A N 1
ATOM 669 C CA . ALA A 1 80 ? 21.078 -1.267 -37.014 1.00 86.94 80 ALA A CA 1
ATOM 670 C C . ALA A 1 80 ? 20.230 -1.172 -35.744 1.00 86.94 80 ALA A C 1
ATOM 672 O O . ALA A 1 80 ? 19.332 -0.331 -35.670 1.00 86.94 80 ALA A O 1
ATOM 673 N N . CYS A 1 81 ? 20.482 -2.044 -34.774 1.00 87.31 81 CYS A N 1
ATOM 674 C CA . CYS A 1 81 ? 19.662 -2.166 -33.577 1.00 87.31 81 CYS A CA 1
ATOM 675 C C . CYS A 1 81 ? 20.507 -2.092 -32.309 1.00 87.31 81 CYS A C 1
ATOM 677 O O . CYS A 1 81 ? 21.554 -2.735 -32.209 1.00 87.31 81 CYS A O 1
ATOM 679 N N . TYR A 1 82 ? 19.995 -1.364 -31.319 1.00 88.50 82 TYR A N 1
ATOM 680 C CA . TYR A 1 82 ? 20.434 -1.457 -29.933 1.00 88.50 82 TYR A CA 1
ATOM 681 C C . TYR A 1 82 ? 19.449 -2.313 -29.152 1.00 88.50 82 TYR A C 1
ATOM 683 O O . TYR A 1 82 ? 18.249 -2.048 -29.176 1.00 88.50 82 TYR A O 1
ATOM 691 N N . MET A 1 83 ? 19.955 -3.336 -28.473 1.00 88.44 83 MET A N 1
ATOM 692 C CA . MET A 1 83 ? 19.158 -4.308 -27.733 1.00 88.44 83 MET A CA 1
ATOM 693 C C . MET A 1 83 ? 19.588 -4.364 -26.275 1.00 88.44 83 MET A C 1
ATOM 695 O O . MET A 1 83 ? 20.780 -4.413 -25.969 1.00 88.44 83 MET A O 1
ATOM 699 N N . ASN A 1 84 ? 18.608 -4.421 -25.384 1.00 89.12 84 ASN A N 1
ATOM 700 C CA . ASN A 1 84 ? 18.793 -4.525 -23.946 1.00 89.12 84 ASN A CA 1
ATOM 701 C C . ASN A 1 84 ? 17.761 -5.484 -23.353 1.00 89.12 84 ASN A C 1
ATOM 703 O O . ASN A 1 84 ? 16.785 -5.873 -23.994 1.00 89.12 84 ASN A O 1
ATOM 707 N N . THR A 1 85 ? 17.965 -5.836 -22.088 1.00 89.88 85 THR A N 1
ATOM 708 C CA . THR A 1 85 ? 16.973 -6.566 -21.294 1.00 89.88 85 THR A CA 1
ATOM 709 C C . THR A 1 85 ? 16.577 -5.701 -20.109 1.00 89.88 85 THR A C 1
ATOM 711 O O . THR A 1 85 ? 17.446 -5.321 -19.329 1.00 89.88 85 THR A O 1
ATOM 714 N N . ALA A 1 86 ? 15.295 -5.361 -19.990 1.00 90.00 86 ALA A N 1
ATOM 715 C CA . ALA A 1 86 ? 14.756 -4.758 -18.777 1.00 90.00 86 ALA A CA 1
ATOM 716 C C . ALA A 1 86 ? 14.477 -5.860 -17.759 1.00 90.00 86 ALA A C 1
ATOM 718 O O . ALA A 1 86 ? 13.976 -6.924 -18.116 1.00 90.00 86 ALA A O 1
ATOM 719 N N . ILE A 1 87 ? 14.793 -5.575 -16.506 1.00 91.38 87 ILE A N 1
ATOM 720 C CA . ILE A 1 87 ? 14.584 -6.402 -15.326 1.00 91.38 87 ILE A CA 1
ATOM 721 C C . ILE A 1 87 ? 13.698 -5.578 -14.397 1.00 91.38 87 ILE A C 1
ATOM 723 O O . ILE A 1 87 ? 14.029 -4.444 -14.048 1.00 91.38 87 ILE A O 1
ATOM 727 N N . PHE A 1 88 ? 12.539 -6.109 -14.039 1.00 91.38 88 PHE A N 1
ATOM 728 C CA . PHE A 1 88 ? 11.521 -5.365 -13.302 1.00 91.38 88 PHE A CA 1
ATOM 729 C C . PHE A 1 88 ? 10.693 -6.311 -12.443 1.00 91.38 88 PHE A C 1
ATOM 731 O O . PHE A 1 88 ? 10.690 -7.523 -12.656 1.00 91.38 88 PHE A O 1
ATOM 738 N N . PHE A 1 89 ? 9.971 -5.765 -11.470 1.00 91.25 89 PHE A N 1
ATOM 739 C CA . PHE A 1 89 ? 9.057 -6.554 -10.660 1.00 91.25 89 PHE A CA 1
ATOM 740 C C . PHE A 1 89 ? 7.692 -6.636 -11.347 1.00 91.25 89 PHE A C 1
ATOM 742 O O . PHE A 1 89 ? 7.011 -5.626 -11.542 1.00 91.25 89 PHE A O 1
ATOM 749 N N . ASN A 1 90 ? 7.283 -7.843 -11.735 1.00 90.12 90 ASN A N 1
ATOM 750 C CA . ASN A 1 90 ? 5.979 -8.072 -12.332 1.00 90.12 90 ASN A CA 1
ATOM 751 C C . ASN A 1 90 ? 4.955 -8.364 -11.238 1.00 90.12 90 ASN A C 1
ATOM 753 O O . ASN A 1 90 ? 4.926 -9.439 -10.646 1.00 90.12 90 ASN A O 1
ATOM 757 N N . ARG A 1 91 ? 4.070 -7.397 -11.010 1.00 88.44 91 ARG A N 1
ATOM 758 C CA . ARG A 1 91 ? 3.034 -7.481 -9.977 1.00 88.44 91 ARG A CA 1
ATOM 759 C C . ARG A 1 91 ? 2.005 -8.582 -10.220 1.00 88.44 91 ARG A C 1
ATOM 761 O O . ARG A 1 91 ? 1.449 -9.093 -9.255 1.00 88.44 91 ARG A O 1
ATOM 768 N N . SER A 1 92 ? 1.733 -8.932 -11.479 1.00 87.56 92 SER A N 1
ATOM 769 C CA . SER A 1 92 ? 0.753 -9.970 -11.817 1.00 87.56 92 SER A CA 1
ATOM 770 C C . SER A 1 92 ? 1.266 -11.375 -11.518 1.00 87.56 92 SER A C 1
ATOM 772 O O . SER A 1 92 ? 0.466 -12.241 -11.184 1.00 87.56 92 SER A O 1
ATOM 774 N N . SER A 1 93 ? 2.577 -11.597 -11.635 1.00 89.00 93 SER A N 1
ATOM 775 C CA . SER A 1 93 ? 3.215 -12.874 -11.301 1.00 89.00 93 SER A CA 1
ATOM 776 C C . SER A 1 93 ? 3.893 -12.884 -9.926 1.00 89.00 93 SER A C 1
ATOM 778 O O . SER A 1 93 ? 4.361 -13.933 -9.514 1.00 89.00 93 SER A O 1
ATOM 780 N N . ASP A 1 94 ? 3.950 -11.744 -9.227 1.00 87.25 94 ASP A N 1
ATOM 781 C CA . ASP A 1 94 ? 4.695 -11.519 -7.972 1.00 87.25 94 ASP A CA 1
ATOM 782 C C . ASP A 1 94 ? 6.194 -11.880 -8.040 1.00 87.25 94 ASP A C 1
ATOM 784 O O . ASP A 1 94 ? 6.826 -12.234 -7.044 1.00 87.25 94 ASP A O 1
ATOM 788 N N . GLU A 1 95 ? 6.792 -11.757 -9.224 1.00 90.31 95 GLU A N 1
ATOM 789 C CA . GLU A 1 95 ? 8.156 -12.214 -9.496 1.00 90.31 95 GLU A CA 1
ATOM 790 C C . GLU A 1 95 ? 8.965 -11.175 -10.272 1.00 90.31 95 GLU A C 1
ATOM 792 O O . GLU A 1 95 ? 8.431 -10.369 -11.043 1.00 90.31 95 GLU A O 1
ATOM 797 N N . ILE A 1 96 ? 10.290 -11.222 -10.113 1.00 90.06 96 ILE A N 1
ATOM 798 C CA . ILE A 1 96 ? 11.197 -10.465 -10.977 1.00 90.06 96 ILE A CA 1
ATOM 799 C C . ILE A 1 96 ? 11.133 -11.075 -12.376 1.00 90.06 96 ILE A C 1
ATOM 801 O O . ILE A 1 96 ? 11.455 -12.240 -12.589 1.00 90.06 96 ILE A O 1
ATOM 805 N N . SER A 1 97 ? 10.712 -10.261 -13.334 1.00 91.25 97 SER A N 1
ATOM 806 C CA . SER A 1 97 ? 10.559 -10.628 -14.734 1.00 91.25 97 SER A CA 1
ATOM 807 C C . SER A 1 97 ? 11.559 -9.880 -15.599 1.00 91.25 97 SER A C 1
ATOM 809 O O . SER A 1 97 ? 12.129 -8.859 -15.201 1.00 91.25 97 SER A O 1
ATOM 811 N N . THR A 1 98 ? 11.749 -10.385 -16.815 1.00 91.69 98 THR A N 1
ATOM 812 C CA . THR A 1 98 ? 12.569 -9.719 -17.820 1.00 91.69 98 THR A CA 1
ATOM 813 C C . THR A 1 98 ? 11.816 -9.531 -19.126 1.00 91.69 98 THR A C 1
ATOM 815 O O . THR A 1 98 ? 10.932 -10.316 -19.470 1.00 91.69 98 THR A O 1
ATOM 818 N N . ILE A 1 99 ? 12.154 -8.469 -19.852 1.00 89.94 99 ILE A N 1
ATOM 819 C CA . ILE A 1 99 ? 11.642 -8.218 -21.199 1.00 89.94 99 ILE A CA 1
ATOM 820 C C . ILE A 1 99 ? 12.770 -7.716 -22.096 1.00 89.94 99 ILE A C 1
ATOM 822 O O . ILE A 1 99 ? 13.596 -6.893 -21.690 1.00 89.94 99 ILE A O 1
ATOM 826 N N . HIS A 1 100 ? 12.816 -8.215 -23.328 1.00 88.50 100 HIS A N 1
ATOM 827 C CA . HIS A 1 100 ? 13.735 -7.699 -24.332 1.00 88.50 100 HIS A CA 1
ATOM 828 C C . HIS A 1 100 ? 13.214 -6.382 -24.894 1.00 88.50 100 HIS A C 1
ATOM 830 O O . HIS A 1 100 ? 12.039 -6.253 -25.229 1.00 88.50 100 HIS A O 1
ATOM 836 N N . MET A 1 101 ? 14.113 -5.414 -25.004 1.00 85.88 101 MET A N 1
ATOM 837 C CA . MET A 1 101 ? 13.839 -4.117 -25.598 1.00 85.88 101 MET A CA 1
ATOM 838 C C . MET A 1 101 ? 14.829 -3.909 -26.730 1.00 85.88 101 MET A C 1
ATOM 840 O O . MET A 1 101 ? 16.038 -3.995 -26.512 1.00 85.88 101 MET A O 1
ATOM 844 N N . ASP A 1 102 ? 14.332 -3.624 -27.922 1.00 83.75 102 ASP A N 1
ATOM 845 C CA . ASP A 1 102 ? 15.139 -3.194 -29.049 1.00 83.75 102 ASP A CA 1
ATOM 846 C C . ASP A 1 102 ? 14.783 -1.765 -29.460 1.00 83.75 102 ASP A C 1
ATOM 848 O O . ASP A 1 102 ? 13.756 -1.222 -29.064 1.00 83.75 102 ASP A O 1
ATOM 852 N N . ARG A 1 103 ? 15.721 -1.129 -30.162 1.00 84.38 103 ARG A N 1
ATOM 853 C CA . ARG A 1 103 ? 15.613 0.193 -30.785 1.00 84.38 103 ARG A CA 1
ATOM 854 C C . ARG A 1 103 ? 16.342 0.096 -32.113 1.00 84.38 103 ARG A C 1
ATOM 856 O O . ARG A 1 103 ? 17.554 -0.119 -32.112 1.00 84.38 103 ARG A O 1
ATOM 863 N N . CYS A 1 104 ? 15.635 0.206 -33.233 1.00 82.75 104 CYS A N 1
ATOM 864 C CA . CYS A 1 104 ? 16.189 -0.112 -34.549 1.00 82.75 104 CYS A CA 1
ATOM 865 C C . CYS A 1 104 ? 16.005 1.030 -35.549 1.00 82.75 104 CYS A C 1
ATOM 867 O O . CYS A 1 104 ? 14.905 1.552 -35.723 1.00 82.75 104 CYS A O 1
ATOM 869 N N . ILE A 1 105 ? 17.065 1.352 -36.289 1.00 80.12 105 ILE A N 1
ATOM 870 C CA . ILE A 1 105 ? 17.021 2.325 -37.383 1.00 80.12 105 ILE A CA 1
ATOM 871 C C . ILE A 1 105 ? 17.477 1.687 -38.694 1.00 80.12 105 ILE A C 1
ATOM 873 O O . ILE A 1 105 ? 18.410 0.876 -38.721 1.00 80.12 105 ILE A O 1
ATOM 877 N N . ASN A 1 106 ? 16.799 2.024 -39.791 1.00 78.56 106 ASN A N 1
ATOM 878 C CA . ASN A 1 106 ? 17.277 1.709 -41.129 1.00 78.56 106 ASN A CA 1
ATOM 879 C C . ASN A 1 106 ? 17.839 2.981 -41.750 1.00 78.56 106 ASN A C 1
ATOM 881 O O . ASN A 1 106 ? 17.135 3.980 -41.904 1.00 78.56 106 ASN A O 1
ATOM 885 N N . TYR A 1 107 ? 19.111 2.915 -42.127 1.00 67.94 107 TYR A N 1
ATOM 886 C CA . TYR A 1 107 ? 19.735 3.950 -42.930 1.00 67.94 107 TYR A CA 1
ATOM 887 C C . TYR A 1 107 ? 19.368 3.714 -44.391 1.00 67.94 107 TYR A C 1
ATOM 889 O O . TYR A 1 107 ? 19.869 2.776 -45.021 1.00 67.94 107 TYR A O 1
ATOM 897 N N . SER A 1 108 ? 18.503 4.564 -44.941 1.00 61.56 108 SER A N 1
ATOM 898 C CA . SER A 1 108 ? 18.175 4.524 -46.362 1.00 61.56 108 SER A CA 1
ATOM 899 C C . SER A 1 108 ? 18.959 5.601 -47.118 1.00 61.56 108 SER A C 1
ATOM 901 O O . SER A 1 108 ? 18.879 6.799 -46.832 1.00 61.56 108 SER A O 1
ATOM 903 N N . TYR A 1 109 ? 19.764 5.172 -48.092 1.00 50.31 109 TYR A N 1
ATOM 904 C CA . TYR A 1 109 ? 20.476 6.075 -48.993 1.00 50.31 109 TYR A CA 1
ATOM 905 C C . TYR A 1 109 ? 19.571 6.431 -50.174 1.00 50.31 109 TYR A C 1
ATOM 907 O O . TYR A 1 109 ? 19.343 5.605 -51.058 1.00 50.31 109 TYR A O 1
ATOM 915 N N . SER A 1 110 ? 19.074 7.669 -50.217 1.00 48.25 110 SER A N 1
ATOM 916 C CA . SER A 1 110 ? 18.535 8.251 -51.450 1.00 48.25 110 SER A CA 1
ATOM 917 C C . SER A 1 110 ? 19.619 9.080 -52.147 1.00 48.25 110 SER A C 1
ATOM 919 O O . SER A 1 110 ? 20.514 9.617 -51.497 1.00 48.25 110 SER A O 1
ATOM 921 N N . TYR A 1 111 ? 19.530 9.236 -53.472 1.00 43.78 111 TYR A N 1
ATOM 922 C CA . TYR A 1 111 ? 20.515 9.953 -54.306 1.00 43.78 111 TYR A CA 1
ATOM 923 C C . TYR A 1 111 ? 20.743 11.433 -53.922 1.00 43.78 111 TYR A C 1
ATOM 925 O O . TYR A 1 111 ? 21.602 12.089 -54.510 1.00 43.78 111 TYR A O 1
ATOM 933 N N . LYS A 1 112 ? 19.962 11.989 -52.984 1.00 41.50 112 LYS A N 1
ATOM 934 C CA . LYS A 1 112 ? 20.071 13.385 -52.539 1.00 41.50 112 LYS A CA 1
ATOM 935 C C . LYS A 1 112 ? 20.213 13.559 -51.024 1.00 41.50 112 LYS A C 1
ATOM 937 O O . LYS A 1 112 ? 20.775 14.574 -50.629 1.00 41.50 112 LYS A O 1
ATOM 942 N N . GLN A 1 113 ? 19.739 12.627 -50.191 1.00 46.09 113 GLN A N 1
ATOM 943 C CA . GLN A 1 113 ? 19.773 12.734 -48.722 1.00 46.09 113 GLN A CA 1
ATOM 944 C C . GLN A 1 113 ? 19.753 11.350 -48.049 1.00 46.09 113 GLN A C 1
ATOM 946 O O . GLN A 1 113 ? 19.135 10.410 -48.559 1.00 46.09 113 GLN A O 1
ATOM 951 N N . MET A 1 114 ? 20.410 11.241 -46.893 1.00 49.59 114 MET A N 1
ATOM 952 C CA . MET A 1 114 ? 20.300 10.096 -45.987 1.00 49.59 114 MET A CA 1
ATOM 953 C C . MET A 1 114 ? 18.970 10.242 -45.239 1.00 49.59 114 MET A C 1
ATOM 955 O O . MET A 1 114 ? 18.774 11.240 -44.548 1.00 49.59 114 MET A O 1
ATOM 959 N N . ILE A 1 115 ? 18.028 9.325 -45.465 1.00 54.44 115 ILE A N 1
ATOM 960 C CA . ILE A 1 115 ? 16.730 9.344 -44.783 1.00 54.44 115 ILE A CA 1
ATOM 961 C C . ILE A 1 115 ? 16.775 8.254 -43.719 1.00 54.44 115 ILE A C 1
ATOM 963 O O . ILE A 1 115 ? 16.851 7.062 -44.038 1.00 54.44 115 ILE A O 1
ATOM 967 N N . ASP A 1 116 ? 16.728 8.685 -42.466 1.00 57.50 116 ASP A N 1
ATOM 968 C CA . ASP A 1 116 ? 16.549 7.817 -41.315 1.00 57.50 116 ASP A CA 1
ATOM 969 C C . ASP A 1 116 ? 15.079 7.407 -41.257 1.00 57.50 116 ASP A C 1
ATOM 971 O O . ASP A 1 116 ? 14.204 8.239 -41.008 1.00 57.50 116 ASP A O 1
ATOM 975 N N . VAL A 1 117 ? 14.798 6.132 -41.531 1.00 59.28 117 VAL A N 1
ATOM 976 C CA . VAL A 1 117 ? 13.456 5.573 -41.345 1.00 59.28 117 VAL A CA 1
ATOM 977 C C . VAL A 1 117 ? 13.486 4.760 -40.050 1.00 59.28 117 VAL A C 1
ATOM 979 O O . VAL A 1 117 ? 13.972 3.620 -40.055 1.00 59.28 117 VAL A O 1
ATOM 982 N N . PRO A 1 118 ? 13.056 5.338 -38.913 1.00 57.44 118 PRO A N 1
ATOM 983 C CA . PRO A 1 118 ? 12.963 4.588 -37.669 1.00 57.44 118 PRO A CA 1
ATOM 984 C C . PRO A 1 118 ? 11.968 3.438 -37.855 1.00 57.44 118 PRO A C 1
ATOM 986 O O . PRO A 1 118 ? 10.881 3.639 -38.391 1.00 57.44 118 PRO A O 1
ATOM 989 N N . ASN A 1 119 ? 12.340 2.224 -37.435 1.00 53.03 119 ASN A N 1
ATOM 990 C CA . ASN A 1 119 ? 11.313 1.249 -37.082 1.00 53.03 119 ASN A CA 1
ATOM 991 C C . ASN A 1 119 ? 10.960 1.523 -35.632 1.00 53.03 119 ASN A C 1
ATOM 993 O O . ASN A 1 119 ? 11.815 1.394 -34.756 1.00 53.03 119 ASN A O 1
ATOM 997 N N . GLU A 1 120 ? 9.710 1.884 -35.391 1.00 52.59 120 GLU A N 1
ATOM 998 C CA . GLU A 1 120 ? 9.195 2.250 -34.075 1.00 52.59 120 GLU A CA 1
ATOM 999 C C . GLU A 1 120 ? 8.918 1.029 -33.189 1.00 52.59 120 GLU A C 1
ATOM 1001 O O . GLU A 1 120 ? 7.901 0.961 -32.506 1.00 52.59 120 GLU A O 1
ATOM 1006 N N . ILE A 1 121 ? 9.829 0.056 -33.132 1.00 55.66 121 ILE A N 1
ATOM 1007 C CA . ILE A 1 121 ? 9.873 -0.782 -31.933 1.00 55.66 121 ILE A CA 1
ATOM 1008 C C . ILE A 1 121 ? 10.756 -0.017 -30.958 1.00 55.66 121 ILE A C 1
ATOM 1010 O O . ILE A 1 121 ? 11.949 -0.259 -30.860 1.00 55.66 121 ILE A O 1
ATOM 1014 N N . THR A 1 122 ? 10.173 1.001 -30.331 1.00 64.25 122 THR A N 1
ATOM 1015 C CA . THR A 1 122 ? 10.764 1.701 -29.193 1.00 64.25 122 THR A CA 1
ATOM 1016 C C . THR A 1 122 ? 9.863 1.394 -28.017 1.00 64.25 122 THR A C 1
ATOM 1018 O O . THR A 1 122 ? 8.744 1.898 -27.929 1.00 64.25 122 THR A O 1
ATOM 1021 N N . HIS A 1 123 ? 10.328 0.521 -27.126 1.00 73.56 123 HIS A N 1
ATOM 1022 C CA . HIS A 1 123 ? 9.598 0.209 -25.900 1.00 73.56 123 HIS A CA 1
ATOM 1023 C C . HIS A 1 123 ? 9.244 1.518 -25.150 1.00 73.56 123 HIS A C 1
ATOM 1025 O O . HIS A 1 123 ? 10.097 2.408 -25.116 1.00 73.56 123 HIS A O 1
ATOM 1031 N N . PRO A 1 124 ? 8.052 1.666 -24.526 1.00 72.38 124 PRO A N 1
ATOM 1032 C CA . PRO A 1 124 ? 7.606 2.918 -23.894 1.00 72.38 124 PRO A CA 1
ATOM 1033 C C . PRO A 1 124 ? 8.641 3.590 -22.978 1.00 72.38 124 PRO A C 1
ATOM 1035 O O . PRO A 1 124 ? 8.829 4.804 -23.008 1.00 72.38 124 PRO A O 1
ATOM 1038 N N . TRP A 1 125 ? 9.401 2.781 -22.236 1.00 77.94 125 TRP A N 1
ATOM 1039 C CA . TRP A 1 125 ? 10.503 3.227 -21.373 1.00 77.94 125 TRP A CA 1
ATOM 1040 C C . TRP A 1 125 ? 11.616 4.025 -22.098 1.00 77.94 125 TRP A C 1
ATOM 1042 O O . TRP A 1 125 ? 12.349 4.795 -21.475 1.00 77.94 125 TRP A O 1
ATOM 1052 N N . TRP A 1 126 ? 11.729 3.874 -23.420 1.00 77.88 126 TRP A N 1
ATOM 1053 C CA . TRP A 1 126 ? 12.700 4.535 -24.295 1.00 77.88 126 TRP A CA 1
ATOM 1054 C C . TRP A 1 126 ? 12.111 5.649 -25.170 1.00 77.88 126 TRP A C 1
ATOM 1056 O O . TRP A 1 126 ? 12.856 6.225 -25.956 1.00 77.88 126 TRP A O 1
ATOM 1066 N N . GLN A 1 127 ? 10.821 5.989 -25.058 1.00 71.50 127 GLN A N 1
ATOM 1067 C CA . GLN A 1 127 ? 10.163 6.952 -25.965 1.00 71.50 127 GLN A CA 1
ATOM 1068 C C . GLN A 1 127 ? 10.869 8.312 -26.075 1.00 71.50 127 GLN A C 1
ATOM 1070 O O . GLN A 1 127 ? 10.803 8.960 -27.113 1.00 71.50 127 GLN A O 1
ATOM 1075 N N . ASN A 1 128 ? 11.560 8.748 -25.022 1.00 72.62 128 ASN A N 1
ATOM 1076 C CA . ASN A 1 128 ? 12.299 10.007 -25.004 1.00 72.62 128 ASN A CA 1
ATOM 1077 C C . ASN A 1 128 ? 13.819 9.839 -25.172 1.00 72.62 128 ASN A C 1
ATOM 1079 O O . ASN A 1 128 ? 14.569 10.723 -24.767 1.00 72.62 128 ASN A O 1
ATOM 1083 N N . TYR A 1 129 ? 14.265 8.703 -25.709 1.00 75.31 129 TYR A N 1
ATOM 1084 C CA . TYR A 1 129 ? 15.672 8.363 -25.882 1.00 75.31 129 TYR A CA 1
ATOM 1085 C C . TYR A 1 129 ? 15.975 8.123 -27.359 1.00 75.31 129 TYR A C 1
ATOM 1087 O O . TYR A 1 129 ? 15.398 7.240 -27.993 1.00 75.31 129 TYR A O 1
ATOM 1095 N N . ASN A 1 130 ? 16.872 8.919 -27.928 1.00 77.50 130 ASN A N 1
ATOM 1096 C CA . ASN A 1 130 ? 17.166 8.864 -29.353 1.00 77.50 130 ASN A CA 1
ATOM 1097 C C . ASN A 1 130 ? 18.221 7.789 -29.697 1.00 77.50 130 ASN A C 1
ATOM 1099 O O . ASN A 1 130 ? 18.930 7.238 -28.847 1.00 77.50 130 ASN A O 1
ATOM 1103 N N . PHE A 1 131 ? 18.342 7.477 -30.990 1.00 79.38 131 PHE A N 1
ATOM 1104 C CA . PHE A 1 131 ? 19.259 6.437 -31.468 1.00 79.38 131 PHE A CA 1
ATOM 1105 C C . PHE A 1 131 ? 20.744 6.792 -31.244 1.00 79.38 131 PHE A C 1
ATOM 1107 O O . PHE A 1 131 ? 21.563 5.911 -30.988 1.00 79.38 131 PHE A O 1
ATOM 1114 N N . SER A 1 132 ? 21.102 8.082 -31.280 1.00 80.62 132 SER A N 1
ATOM 1115 C CA . SER A 1 132 ? 22.468 8.556 -30.999 1.00 80.62 132 SER A CA 1
ATOM 1116 C C . SER A 1 132 ? 22.844 8.364 -29.525 1.00 80.62 132 SER A C 1
ATOM 1118 O O . SER A 1 132 ? 23.944 7.908 -29.207 1.00 80.62 132 SER A O 1
ATOM 1120 N N . GLU A 1 133 ? 21.905 8.625 -28.614 1.00 82.62 133 GLU A N 1
ATOM 1121 C CA . GLU A 1 133 ? 22.059 8.371 -27.182 1.00 82.62 133 GLU A CA 1
ATOM 1122 C C . GLU A 1 133 ? 22.251 6.880 -26.898 1.00 82.62 133 GLU A C 1
ATOM 1124 O O . GLU A 1 133 ? 23.116 6.527 -26.101 1.00 82.62 133 GLU A O 1
ATOM 1129 N N . SER A 1 134 ? 21.561 6.004 -27.633 1.00 82.69 134 SER A N 1
ATOM 1130 C CA . SER A 1 134 ? 21.764 4.546 -27.556 1.00 82.69 134 SER A CA 1
ATOM 1131 C C . SER A 1 134 ? 23.191 4.136 -27.952 1.00 82.69 134 SER A C 1
ATOM 1133 O O . SER A 1 134 ? 23.782 3.240 -27.351 1.00 82.69 134 SER A O 1
ATOM 1135 N N . GLY A 1 135 ? 23.800 4.846 -28.907 1.00 84.00 135 GLY A N 1
ATOM 1136 C CA . GLY A 1 135 ? 25.215 4.674 -29.238 1.00 84.00 135 GLY A CA 1
ATOM 1137 C 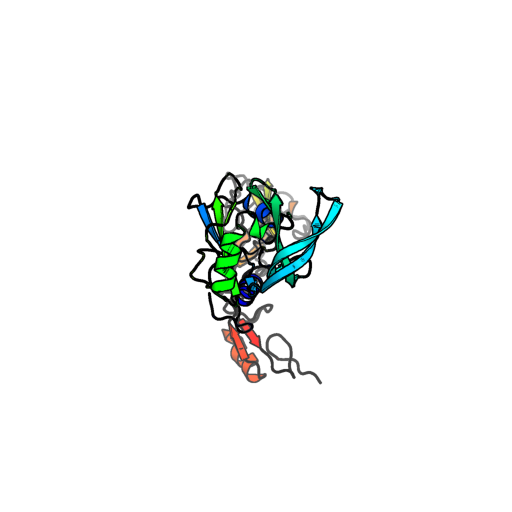C . GLY A 1 135 ? 26.156 5.140 -28.129 1.00 84.00 135 GLY A C 1
ATOM 1138 O O . GLY A 1 135 ? 27.163 4.485 -27.863 1.00 84.00 135 GLY A O 1
ATOM 1139 N N . ASN A 1 136 ? 25.831 6.240 -27.447 1.00 83.88 136 ASN A N 1
ATOM 1140 C CA . ASN A 1 136 ? 26.590 6.678 -26.274 1.00 83.88 136 ASN A CA 1
ATOM 1141 C C . ASN A 1 136 ? 26.484 5.653 -25.132 1.00 83.88 136 ASN A C 1
ATOM 1143 O O . ASN A 1 136 ? 27.515 5.292 -24.570 1.00 83.88 136 ASN A O 1
ATOM 1147 N N . GLU A 1 137 ? 25.280 5.147 -24.851 1.00 82.81 137 GLU A N 1
ATOM 1148 C CA . GLU A 1 137 ? 24.991 4.098 -23.859 1.00 82.81 137 GLU A CA 1
ATOM 1149 C C . GLU A 1 137 ? 25.833 2.842 -24.115 1.00 82.81 137 GLU A C 1
ATOM 1151 O O . GLU A 1 137 ? 26.573 2.392 -23.239 1.00 82.81 137 GLU A O 1
ATOM 1156 N N . TYR A 1 138 ? 25.809 2.339 -25.354 1.00 85.88 138 TYR A N 1
ATOM 1157 C CA . TYR A 1 138 ? 26.602 1.181 -25.761 1.00 85.88 138 TYR A CA 1
ATOM 1158 C C . TYR A 1 138 ? 28.102 1.384 -25.505 1.00 85.88 138 TYR A C 1
ATOM 1160 O O . TYR A 1 138 ? 28.770 0.489 -24.987 1.00 85.88 138 TYR A O 1
ATOM 1168 N N . ARG A 1 139 ? 28.640 2.575 -25.808 1.00 84.88 139 ARG A N 1
ATOM 1169 C CA . ARG A 1 139 ? 30.053 2.895 -25.541 1.00 84.88 139 ARG A CA 1
ATOM 1170 C C . ARG A 1 139 ? 30.372 3.027 -24.053 1.00 84.88 139 ARG A C 1
ATOM 1172 O O . ARG A 1 139 ? 31.520 2.805 -23.680 1.00 84.88 139 ARG A O 1
ATOM 1179 N N . MET A 1 140 ? 29.406 3.425 -23.223 1.00 82.12 140 MET A N 1
ATOM 1180 C CA . MET A 1 140 ? 29.594 3.505 -21.770 1.00 82.12 140 MET A CA 1
ATOM 1181 C C . MET A 1 140 ? 29.738 2.118 -21.137 1.00 82.12 140 MET A C 1
ATOM 1183 O O . MET A 1 140 ? 30.379 2.006 -20.096 1.00 82.12 140 MET A O 1
ATOM 1187 N N . GLY A 1 141 ? 29.172 1.073 -21.754 1.00 79.56 141 GLY A N 1
ATOM 1188 C CA . GLY A 1 141 ? 29.363 -0.315 -21.325 1.00 79.56 141 GLY A CA 1
ATOM 1189 C C . GLY A 1 141 ? 28.838 -0.607 -19.917 1.00 79.56 141 GLY A C 1
ATOM 1190 O O . GLY A 1 141 ? 29.381 -1.467 -19.228 1.00 79.56 141 GLY A O 1
ATOM 1191 N N . LEU A 1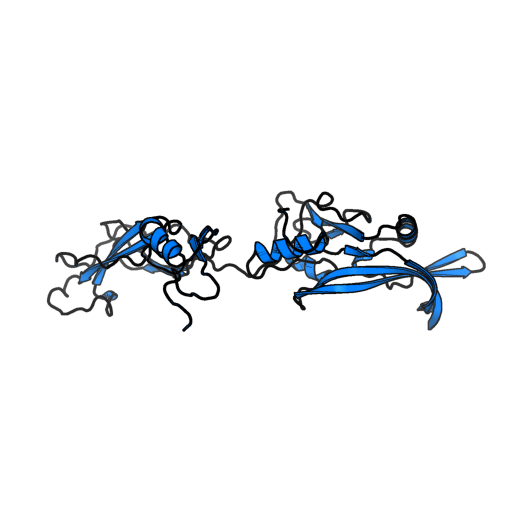 142 ? 27.812 0.122 -19.466 1.00 78.56 142 LEU A N 1
ATOM 1192 C CA . LEU A 1 142 ? 27.236 -0.070 -18.138 1.00 78.56 142 LEU A CA 1
ATOM 1193 C C . LEU A 1 142 ? 26.551 -1.440 -18.048 1.00 78.56 142 LEU A C 1
ATOM 1195 O O . LEU A 1 142 ? 25.775 -1.821 -18.923 1.00 78.56 142 LEU A O 1
ATOM 1199 N N . HIS A 1 143 ? 26.823 -2.180 -16.972 1.00 81.56 143 HIS A N 1
ATOM 1200 C CA . HIS A 1 143 ? 26.244 -3.511 -16.773 1.00 81.56 143 HIS A CA 1
ATOM 1201 C C . HIS A 1 143 ? 24.775 -3.466 -16.340 1.00 81.56 143 HIS A C 1
ATOM 1203 O O . HIS A 1 143 ? 23.987 -4.297 -16.794 1.00 81.56 143 HIS A O 1
ATOM 1209 N N . LEU A 1 144 ? 24.427 -2.505 -15.480 1.00 86.88 144 LEU A N 1
ATOM 1210 C CA . LEU A 1 144 ? 23.079 -2.271 -14.969 1.00 86.88 144 LEU A CA 1
ATOM 1211 C C . LEU A 1 144 ? 22.796 -0.776 -14.940 1.00 86.88 144 LEU A C 1
ATOM 1213 O O . LEU A 1 144 ? 23.564 0.017 -14.391 1.00 86.88 144 LEU A O 1
ATOM 1217 N N . MET A 1 145 ? 21.676 -0.412 -15.539 1.00 86.94 145 MET A N 1
ATOM 1218 C CA . MET A 1 145 ? 21.305 0.962 -15.810 1.00 86.94 145 MET A CA 1
ATOM 1219 C C . MET A 1 145 ? 19.921 1.271 -15.266 1.00 86.94 145 MET A C 1
ATOM 1221 O O . MET A 1 145 ? 19.002 0.468 -15.393 1.00 86.94 145 MET A O 1
ATOM 1225 N N . CYS A 1 146 ? 19.767 2.458 -14.696 1.00 88.00 146 CYS A N 1
ATOM 1226 C CA . CYS A 1 146 ? 18.525 2.912 -14.099 1.00 88.00 146 CYS A CA 1
ATOM 1227 C C . CYS A 1 146 ? 18.192 4.328 -14.561 1.00 88.00 146 CYS A C 1
ATOM 1229 O O . CYS A 1 146 ? 19.059 5.099 -14.987 1.00 88.00 146 CYS A O 1
ATOM 1231 N N . ARG A 1 147 ? 16.907 4.670 -14.460 1.00 86.94 147 ARG A N 1
ATOM 1232 C CA . ARG A 1 147 ? 16.398 6.024 -14.683 1.00 86.94 147 ARG A CA 1
ATOM 1233 C C . ARG A 1 147 ? 15.432 6.402 -13.580 1.00 86.94 147 ARG A C 1
ATOM 1235 O O . ARG A 1 147 ? 14.629 5.571 -13.137 1.00 86.94 147 ARG A O 1
ATOM 1242 N N . CYS A 1 148 ? 15.477 7.673 -13.215 1.00 88.75 148 CYS A N 1
ATOM 1243 C CA . CYS A 1 148 ? 14.451 8.276 -12.395 1.00 88.75 148 CYS A CA 1
ATOM 1244 C C . CYS A 1 148 ? 13.385 8.926 -13.278 1.00 88.75 148 CYS A C 1
ATOM 1246 O O . CYS A 1 148 ? 13.649 9.422 -14.378 1.00 88.75 148 CYS A O 1
ATOM 1248 N N . MET A 1 149 ? 12.167 8.940 -12.772 1.00 86.50 149 MET A N 1
ATOM 1249 C CA . MET A 1 149 ? 11.012 9.600 -13.347 1.00 86.50 149 MET A CA 1
ATOM 1250 C C . MET A 1 149 ? 10.691 10.833 -12.523 1.00 86.50 149 MET A C 1
ATOM 1252 O O . MET A 1 149 ? 10.712 10.791 -11.299 1.00 86.50 149 MET A O 1
ATOM 1256 N N . LYS A 1 150 ? 10.386 11.926 -13.206 1.00 86.25 150 LYS A N 1
ATOM 1257 C CA . LYS A 1 150 ? 9.831 13.135 -12.620 1.00 86.25 150 LYS A CA 1
ATOM 1258 C C . LYS A 1 150 ? 8.325 13.004 -12.660 1.00 86.25 150 LYS A C 1
ATOM 1260 O O . LYS A 1 150 ? 7.776 12.786 -13.743 1.00 86.25 150 LYS A O 1
ATOM 1265 N N . ILE A 1 151 ? 7.684 13.123 -11.507 1.00 84.06 151 ILE A N 1
ATOM 1266 C CA . ILE A 1 151 ? 6.230 13.038 -11.380 1.00 84.06 151 ILE A CA 1
ATOM 1267 C C . ILE A 1 151 ? 5.727 14.371 -10.848 1.00 84.06 151 ILE A C 1
ATOM 1269 O O . ILE A 1 151 ? 6.173 14.825 -9.793 1.00 84.06 151 ILE A O 1
ATOM 1273 N N . GLN A 1 152 ? 4.809 14.993 -11.586 1.00 78.44 152 GLN A N 1
ATOM 1274 C CA . GLN A 1 152 ? 4.178 16.245 -11.183 1.00 78.44 152 GLN A CA 1
ATOM 1275 C C . GLN A 1 152 ? 2.827 15.981 -10.526 1.00 78.44 152 GLN A C 1
ATOM 1277 O O . GLN A 1 152 ? 2.029 15.165 -10.989 1.00 78.44 152 GLN A O 1
ATOM 1282 N N . SER A 1 153 ? 2.570 16.698 -9.434 1.00 70.69 153 SER A N 1
ATOM 1283 C CA . SER A 1 153 ? 1.261 16.719 -8.790 1.00 70.69 153 SER A CA 1
ATOM 1284 C C . SER A 1 153 ? 0.229 17.341 -9.740 1.00 70.69 153 SER A C 1
ATOM 1286 O O . SER A 1 153 ? 0.549 18.254 -10.495 1.00 70.69 153 SER A O 1
ATOM 1288 N N . GLU A 1 154 ? -1.026 16.894 -9.659 1.00 66.25 154 GLU A N 1
ATOM 1289 C CA . GLU A 1 154 ? -2.203 17.460 -10.356 1.00 66.25 154 GLU A CA 1
ATOM 1290 C C . GLU A 1 154 ? -2.324 17.179 -11.864 1.00 66.25 154 GLU A C 1
ATOM 1292 O O . GLU A 1 154 ? -3.446 17.007 -12.337 1.00 66.25 154 GLU A O 1
ATOM 1297 N N . THR A 1 155 ? -1.226 17.090 -12.620 1.00 68.38 155 THR A N 1
ATOM 1298 C CA . THR A 1 155 ? -1.279 16.828 -14.074 1.00 68.38 155 THR A CA 1
ATOM 1299 C C . THR A 1 155 ? -1.227 15.343 -14.430 1.00 68.38 155 THR A C 1
ATOM 1301 O O . THR A 1 155 ? -1.608 14.975 -15.538 1.00 68.38 155 THR A O 1
ATOM 1304 N N . ASN A 1 156 ? -0.763 14.483 -13.512 1.00 64.62 156 ASN A N 1
ATOM 1305 C CA . ASN A 1 156 ? -0.436 13.068 -13.763 1.00 64.62 156 ASN A CA 1
ATOM 1306 C C . ASN A 1 156 ? 0.541 12.851 -14.924 1.00 64.62 156 ASN A C 1
ATOM 1308 O O . ASN A 1 156 ? 0.695 11.731 -15.413 1.00 64.62 156 ASN A O 1
ATOM 1312 N N . GLU A 1 157 ? 1.212 13.913 -15.363 1.00 68.12 157 GLU A N 1
ATOM 1313 C CA . GLU A 1 157 ? 2.246 13.823 -16.372 1.00 68.12 157 GLU A CA 1
ATOM 1314 C C . GLU A 1 157 ? 3.536 13.345 -15.712 1.00 68.12 157 GLU A C 1
ATOM 1316 O O . GLU A 1 157 ? 3.955 13.837 -14.658 1.00 68.12 157 GLU A O 1
ATOM 1321 N N . TYR A 1 158 ? 4.191 12.394 -16.369 1.00 69.69 158 TYR A N 1
ATOM 1322 C CA . TYR A 1 158 ? 5.529 11.967 -16.009 1.00 69.69 158 TYR A CA 1
ATOM 1323 C C . TYR A 1 158 ? 6.480 12.274 -17.156 1.00 69.69 158 TYR A C 1
ATOM 1325 O O . TYR A 1 158 ? 6.139 12.197 -18.337 1.00 69.69 158 TYR A O 1
ATOM 1333 N N . LYS A 1 159 ? 7.714 12.602 -16.799 1.00 74.31 159 LYS A N 1
ATOM 1334 C CA . LYS A 1 159 ? 8.825 12.693 -17.744 1.00 74.31 159 LYS A CA 1
ATOM 1335 C C . LYS A 1 159 ? 9.977 11.944 -17.119 1.00 74.31 159 LYS A C 1
ATOM 1337 O O . LYS A 1 159 ? 10.235 12.125 -15.935 1.00 74.31 159 LYS A O 1
ATOM 1342 N N . PHE A 1 160 ? 10.686 11.100 -17.862 1.00 72.19 160 PHE A N 1
ATOM 1343 C CA . PHE A 1 160 ? 11.930 10.558 -17.317 1.00 72.19 160 PHE A CA 1
ATOM 1344 C C . PHE A 1 160 ? 12.868 11.730 -17.002 1.00 72.19 160 PHE A C 1
ATOM 1346 O O . PHE A 1 160 ? 13.208 12.510 -17.892 1.00 72.19 160 PHE A O 1
ATOM 1353 N N . ALA A 1 161 ? 13.206 11.876 -15.720 1.00 61.56 161 ALA A N 1
ATOM 1354 C CA . ALA A 1 161 ? 13.911 13.029 -15.169 1.00 61.56 161 ALA A CA 1
ATOM 1355 C C . ALA A 1 161 ? 15.397 13.001 -15.521 1.00 61.56 161 ALA A C 1
ATOM 1357 O O . ALA A 1 161 ? 16.035 14.047 -15.614 1.00 61.56 161 ALA A O 1
ATOM 1358 N N . THR A 1 162 ? 15.945 11.795 -15.689 1.00 69.12 162 THR A N 1
ATOM 1359 C CA . THR A 1 162 ? 17.380 11.576 -15.841 1.00 69.12 162 THR A CA 1
ATOM 1360 C C . THR A 1 162 ? 17.722 10.903 -17.172 1.00 69.12 162 THR A C 1
ATOM 1362 O O . THR A 1 162 ? 16.925 10.110 -17.708 1.00 69.12 162 THR A O 1
ATOM 1365 N N . PRO A 1 163 ? 18.939 11.152 -17.697 1.00 76.75 163 PRO A N 1
ATOM 1366 C CA . PRO A 1 163 ? 19.546 10.251 -18.666 1.00 76.75 163 PRO A CA 1
ATOM 1367 C C . PRO A 1 163 ? 19.742 8.858 -18.046 1.00 76.75 163 PRO A C 1
ATOM 1369 O O . PRO A 1 163 ? 19.435 8.616 -16.875 1.00 76.75 163 PRO A O 1
ATOM 1372 N N . VAL A 1 164 ? 20.244 7.929 -18.852 1.00 80.69 164 VAL A N 1
ATOM 1373 C CA . VAL A 1 164 ? 20.638 6.601 -18.381 1.00 80.69 164 VAL A CA 1
ATOM 1374 C C . VAL A 1 164 ? 21.836 6.735 -17.437 1.00 80.69 164 VAL A C 1
ATOM 1376 O O . VAL A 1 164 ? 22.843 7.345 -17.794 1.00 80.69 164 VAL A O 1
ATOM 1379 N N . LEU A 1 165 ? 21.713 6.184 -16.230 1.00 82.94 165 LEU A N 1
ATOM 1380 C CA . LEU A 1 165 ? 22.722 6.251 -15.170 1.00 82.94 165 LEU A CA 1
ATOM 1381 C C . LEU A 1 165 ? 23.013 4.846 -14.632 1.00 82.94 165 LEU A C 1
ATOM 1383 O O . LEU A 1 165 ? 22.203 3.936 -14.800 1.00 82.94 165 LEU A O 1
ATOM 1387 N N . ASN A 1 166 ? 24.133 4.675 -13.927 1.00 86.44 166 ASN A N 1
ATOM 1388 C CA . ASN A 1 166 ? 24.344 3.481 -13.102 1.00 86.44 166 ASN A CA 1
ATOM 1389 C C . ASN A 1 166 ? 23.269 3.393 -12.020 1.00 86.44 166 ASN A C 1
ATOM 1391 O O . ASN A 1 166 ? 22.938 4.407 -11.414 1.00 86.44 166 ASN A O 1
ATOM 1395 N N . CYS A 1 167 ? 22.763 2.197 -11.737 1.00 87.12 167 CYS A N 1
ATOM 1396 C CA . CYS A 1 167 ? 21.798 1.998 -10.658 1.00 87.12 167 CYS A CA 1
ATOM 1397 C C . CYS A 1 167 ? 22.419 2.300 -9.286 1.00 87.12 167 CYS A C 1
ATOM 1399 O O . CYS A 1 167 ? 23.346 1.617 -8.853 1.00 87.12 167 CYS A O 1
ATOM 1401 N N . SER A 1 168 ? 21.894 3.317 -8.601 1.00 86.19 168 SER A N 1
ATOM 1402 C CA . SER A 1 168 ? 22.244 3.665 -7.222 1.00 86.19 168 SER A CA 1
ATOM 1403 C C . SER A 1 168 ? 21.012 4.176 -6.483 1.00 86.19 168 SER A C 1
ATOM 1405 O O . SER A 1 168 ? 20.165 4.845 -7.078 1.00 86.19 168 SER A O 1
ATOM 1407 N N . ALA A 1 169 ? 20.944 3.885 -5.182 1.00 83.00 169 ALA A N 1
ATOM 1408 C CA . ALA A 1 169 ? 19.901 4.398 -4.298 1.00 83.00 169 ALA A CA 1
ATOM 1409 C C . ALA A 1 169 ? 19.959 5.928 -4.153 1.00 83.00 169 ALA A C 1
ATOM 1411 O O . ALA A 1 169 ? 18.936 6.542 -3.881 1.00 83.00 169 ALA A O 1
ATOM 1412 N N . ASP A 1 170 ? 21.123 6.539 -4.386 1.00 84.44 170 ASP A N 1
ATOM 1413 C CA . ASP A 1 170 ? 21.324 7.983 -4.219 1.00 84.44 170 ASP A CA 1
ATOM 1414 C C . ASP A 1 170 ? 20.874 8.805 -5.439 1.00 84.44 170 ASP A C 1
ATOM 1416 O O . ASP A 1 170 ? 20.875 10.033 -5.398 1.00 84.44 170 ASP A O 1
ATOM 1420 N N . ASN A 1 171 ? 20.512 8.151 -6.550 1.00 86.38 171 ASN A N 1
ATOM 1421 C CA . ASN A 1 171 ? 20.162 8.855 -7.787 1.00 86.38 171 ASN A CA 1
ATOM 1422 C C . ASN A 1 171 ? 18.741 9.425 -7.781 1.00 86.38 171 ASN A C 1
ATOM 1424 O O . ASN A 1 171 ? 18.489 10.427 -8.448 1.00 86.38 171 ASN A O 1
ATOM 1428 N N . CYS A 1 172 ? 17.805 8.751 -7.109 1.00 89.19 172 CYS A N 1
ATOM 1429 C CA . CYS A 1 172 ? 16.397 9.135 -7.061 1.00 89.19 172 CYS A CA 1
ATOM 1430 C C . CYS A 1 172 ? 15.984 9.368 -5.605 1.00 89.19 172 CYS A C 1
ATOM 1432 O O . CYS A 1 172 ? 16.460 8.672 -4.714 1.00 89.19 172 CYS A O 1
ATOM 1434 N N . GLU A 1 173 ? 15.069 10.305 -5.367 1.00 88.75 173 GLU A N 1
ATOM 1435 C CA . GLU A 1 173 ? 14.621 10.658 -4.011 1.00 88.75 173 GLU A CA 1
ATOM 1436 C C . GLU A 1 173 ? 13.722 9.571 -3.411 1.00 88.75 173 GLU A C 1
ATOM 1438 O O . GLU A 1 173 ? 13.819 9.248 -2.228 1.00 88.75 173 GLU A O 1
ATOM 1443 N N . TYR A 1 174 ? 12.860 8.982 -4.243 1.00 89.44 174 TYR A N 1
ATOM 1444 C CA . TYR A 1 174 ? 11.841 8.035 -3.806 1.00 89.44 174 TYR A CA 1
ATOM 1445 C C . TYR A 1 174 ? 11.797 6.788 -4.688 1.00 89.44 174 TYR A C 1
ATOM 1447 O O . TYR A 1 174 ? 12.299 6.762 -5.808 1.00 89.44 174 TYR A O 1
ATOM 1455 N N . PHE A 1 175 ? 11.110 5.757 -4.208 1.00 91.19 175 PHE A N 1
ATOM 1456 C CA . PHE A 1 175 ? 10.559 4.677 -5.022 1.00 91.19 175 PHE A CA 1
ATOM 1457 C C . PHE A 1 175 ? 9.154 4.347 -4.518 1.00 91.19 175 PHE A C 1
ATOM 1459 O O . PHE A 1 175 ? 8.803 4.694 -3.391 1.00 91.19 175 PHE A O 1
ATOM 1466 N N . ALA A 1 176 ? 8.338 3.704 -5.350 1.00 90.00 176 ALA A N 1
ATOM 1467 C CA . ALA A 1 176 ? 6.934 3.473 -5.034 1.00 90.00 176 ALA A CA 1
ATOM 1468 C C . ALA A 1 176 ? 6.646 2.005 -4.699 1.00 90.00 176 ALA A C 1
ATOM 1470 O O . ALA A 1 176 ? 6.993 1.102 -5.460 1.00 90.00 176 ALA A O 1
ATOM 1471 N N . CYS A 1 177 ? 5.952 1.789 -3.583 1.00 89.12 177 CYS A N 1
ATOM 1472 C CA . CYS A 1 177 ? 5.329 0.518 -3.228 1.00 89.12 177 CYS A CA 1
ATOM 1473 C C . CYS A 1 177 ? 3.806 0.636 -3.374 1.00 89.12 177 CYS A C 1
ATOM 1475 O O . CYS A 1 177 ? 3.232 1.704 -3.163 1.00 89.12 177 CYS A O 1
ATOM 1477 N N . VAL A 1 178 ? 3.149 -0.474 -3.691 1.00 88.69 178 VAL A N 1
ATOM 1478 C CA . VAL A 1 178 ? 1.694 -0.635 -3.615 1.00 88.69 178 VAL A CA 1
ATOM 1479 C C . VAL A 1 178 ? 1.400 -1.622 -2.498 1.00 88.69 178 VAL A C 1
ATOM 1481 O O . VAL A 1 178 ? 2.047 -2.660 -2.424 1.00 88.69 178 VAL A O 1
ATOM 1484 N N . SER A 1 179 ? 0.430 -1.316 -1.645 1.00 87.50 179 SER A N 1
ATOM 1485 C CA . SER A 1 179 ? 0.002 -2.200 -0.563 1.00 87.50 179 SER A CA 1
ATOM 1486 C C . SER A 1 179 ? -1.493 -2.457 -0.633 1.00 87.50 179 SER A C 1
ATOM 1488 O O . SER A 1 179 ? -2.246 -1.703 -1.256 1.00 87.50 179 SER A O 1
ATOM 1490 N N . GLU A 1 180 ? -1.932 -3.506 0.050 1.00 86.88 180 GLU A N 1
ATOM 1491 C CA . GLU A 1 180 ? -3.349 -3.675 0.337 1.00 86.88 180 GLU A CA 1
ATOM 1492 C C . GLU A 1 180 ? -3.834 -2.552 1.265 1.00 86.88 180 GLU A C 1
ATOM 1494 O O . GLU A 1 180 ? -3.065 -1.979 2.046 1.00 86.88 180 GLU A O 1
ATOM 1499 N N . SER A 1 181 ? -5.118 -2.210 1.168 1.00 86.38 181 SER A N 1
ATOM 1500 C CA . SER A 1 181 ? -5.737 -1.253 2.076 1.00 86.38 181 SER A CA 1
ATOM 1501 C C . SER A 1 181 ? -5.728 -1.775 3.511 1.00 86.38 181 SER A C 1
ATOM 1503 O O . SER A 1 181 ? -6.119 -2.915 3.779 1.00 86.38 181 SER A O 1
ATOM 1505 N N . TYR A 1 182 ? -5.357 -0.898 4.433 1.00 84.62 182 TYR A N 1
ATOM 1506 C CA . TYR A 1 182 ? -5.475 -1.134 5.863 1.00 84.62 182 TYR A CA 1
ATOM 1507 C C . TYR A 1 182 ? -6.913 -0.894 6.303 1.00 84.62 182 TYR A C 1
ATOM 1509 O O . TYR A 1 182 ? -7.587 0.020 5.815 1.00 84.62 182 TYR A O 1
ATOM 1517 N N . LYS A 1 183 ? -7.397 -1.724 7.224 1.00 85.75 183 LYS A N 1
ATOM 1518 C CA . LYS A 1 183 ? -8.723 -1.539 7.810 1.00 85.75 183 LYS A CA 1
ATOM 1519 C C . LYS A 1 183 ? -8.736 -0.281 8.678 1.00 85.75 183 LYS A C 1
ATOM 1521 O O . LYS A 1 183 ? -7.905 -0.119 9.567 1.00 85.75 183 LYS A O 1
ATOM 1526 N N . ASN A 1 184 ? -9.685 0.610 8.414 1.00 90.75 184 ASN A N 1
ATOM 1527 C CA . ASN A 1 184 ? -9.930 1.774 9.265 1.00 90.75 184 ASN A CA 1
ATOM 1528 C C . ASN A 1 184 ? -10.809 1.380 10.452 1.00 90.75 184 ASN A C 1
ATOM 1530 O O . ASN A 1 184 ? -11.563 0.410 10.373 1.00 90.75 184 ASN A O 1
ATOM 1534 N N . CYS A 1 185 ? -10.759 2.166 11.515 1.00 90.56 185 CYS A N 1
ATOM 1535 C CA . CYS A 1 185 ? -11.674 2.021 12.633 1.00 90.56 185 CYS A CA 1
ATOM 1536 C C . CYS A 1 185 ? -13.122 2.327 12.205 1.00 90.56 185 CYS A C 1
ATOM 1538 O O . CYS A 1 185 ? -13.362 3.225 11.392 1.00 90.56 185 CYS A O 1
ATOM 1540 N N . ILE A 1 186 ? -14.080 1.562 12.732 1.00 91.44 186 ILE A N 1
ATOM 1541 C CA . ILE A 1 186 ? -15.516 1.737 12.482 1.00 91.44 186 ILE A CA 1
ATOM 1542 C C . ILE A 1 186 ? -16.235 1.800 13.829 1.00 91.44 186 ILE A C 1
ATOM 1544 O O . ILE A 1 186 ? -16.391 0.776 14.499 1.00 91.44 186 ILE A O 1
ATOM 1548 N N . ASP A 1 187 ? -16.705 3.001 14.168 1.00 91.00 187 ASP A N 1
ATOM 1549 C CA . ASP A 1 187 ? -17.595 3.271 15.297 1.00 91.00 187 ASP A CA 1
ATOM 1550 C C . ASP A 1 187 ? -18.997 3.604 14.765 1.00 91.00 187 ASP A C 1
ATOM 1552 O O . ASP A 1 187 ? -19.164 4.447 13.880 1.00 91.00 187 ASP A O 1
ATOM 1556 N N . GLU A 1 188 ? -20.013 2.941 15.309 1.00 89.56 188 GLU A N 1
ATOM 1557 C CA . GLU A 1 188 ? -21.421 3.245 15.058 1.00 89.56 188 GLU A CA 1
ATOM 1558 C C . GLU A 1 188 ? -21.954 4.151 16.166 1.00 89.56 188 GLU A C 1
ATOM 1560 O O . GLU A 1 188 ? -21.861 3.801 17.342 1.00 89.56 188 GLU A O 1
ATOM 1565 N N . ARG A 1 189 ? -22.535 5.298 15.792 1.00 90.81 189 ARG A N 1
ATOM 1566 C CA . ARG A 1 189 ? -23.217 6.210 16.718 1.00 90.81 189 ARG A CA 1
ATOM 1567 C C . ARG A 1 189 ? -24.690 5.832 16.835 1.00 90.81 189 ARG A C 1
ATOM 1569 O O . ARG A 1 189 ? -25.403 5.836 15.834 1.00 90.81 189 ARG A O 1
ATOM 1576 N N . ILE A 1 190 ? -25.147 5.589 18.055 1.00 87.31 190 ILE A N 1
ATOM 1577 C CA . ILE A 1 190 ? -26.521 5.209 18.383 1.00 87.31 190 ILE A CA 1
ATOM 1578 C C . ILE A 1 190 ? -27.138 6.319 19.240 1.00 87.31 190 ILE A C 1
ATOM 1580 O O . ILE A 1 190 ? -26.548 6.730 20.236 1.00 87.31 190 ILE A O 1
ATOM 1584 N N . GLU A 1 191 ? -28.315 6.810 18.855 1.00 88.19 191 GLU A N 1
ATOM 1585 C CA . GLU A 1 191 ? -29.086 7.803 19.617 1.00 88.19 191 GLU A CA 1
ATOM 1586 C C . GLU A 1 191 ? -29.843 7.105 20.752 1.00 88.19 191 GLU A C 1
ATOM 1588 O O . GLU A 1 191 ? -30.903 6.508 20.556 1.00 88.19 191 GLU A O 1
ATOM 1593 N N . GLN A 1 192 ? -29.247 7.114 21.941 1.00 83.31 192 GLN A N 1
ATOM 1594 C CA . GLN A 1 192 ? -29.818 6.527 23.141 1.00 83.31 192 GLN A CA 1
ATOM 1595 C C . GLN A 1 192 ? -29.181 7.151 24.387 1.00 83.31 192 GLN A C 1
ATOM 1597 O O . GLN A 1 192 ? -27.976 7.023 24.611 1.00 83.31 192 GLN A O 1
ATOM 1602 N N . CYS A 1 193 ? -30.026 7.721 25.251 1.00 85.75 193 CYS A N 1
ATOM 1603 C CA . CYS A 1 193 ? -29.618 8.285 26.536 1.00 85.75 193 CYS A CA 1
ATOM 1604 C C . CYS A 1 193 ? -28.982 7.244 27.456 1.00 85.75 193 CYS A C 1
ATOM 1606 O O . CYS A 1 193 ? -29.673 6.443 28.092 1.00 85.75 193 CYS A O 1
ATOM 1608 N N . THR A 1 194 ? -27.653 7.261 27.526 1.00 83.00 194 THR A N 1
ATOM 1609 C CA . THR A 1 194 ? -26.847 6.299 28.290 1.00 83.00 194 THR A CA 1
ATOM 1610 C C . THR A 1 194 ? -25.629 6.981 28.901 1.00 83.00 194 THR A C 1
ATOM 1612 O O . THR A 1 194 ? -25.337 8.131 28.583 1.00 83.00 194 THR A O 1
ATOM 1615 N N . PHE A 1 195 ? -24.939 6.296 29.816 1.00 85.12 195 PHE A N 1
ATOM 1616 C CA . PHE A 1 195 ? -23.707 6.808 30.411 1.00 85.12 195 PHE A CA 1
ATOM 1617 C C . PHE A 1 195 ? -22.534 6.588 29.446 1.00 85.12 195 PHE A C 1
ATOM 1619 O O . PHE A 1 195 ? -22.225 5.428 29.148 1.00 85.12 195 PHE A O 1
ATOM 1626 N N . PRO A 1 196 ? -21.862 7.658 28.982 1.00 85.56 196 PRO A N 1
ATOM 1627 C CA . PRO A 1 196 ? -20.611 7.528 28.253 1.00 85.56 196 PRO A CA 1
ATOM 1628 C C . PRO A 1 196 ? -19.549 6.802 29.090 1.00 85.56 196 PRO A C 1
ATOM 1630 O O . PRO A 1 196 ? -19.618 6.806 30.327 1.00 85.56 196 PRO A O 1
ATOM 1633 N N . PRO A 1 197 ? -18.532 6.216 28.442 1.00 84.38 197 PRO A N 1
ATOM 1634 C CA . PRO A 1 197 ? -17.377 5.666 29.128 1.00 84.38 197 PRO A CA 1
ATOM 1635 C C . PRO A 1 197 ? -16.770 6.649 30.129 1.00 84.38 197 PRO A C 1
ATOM 1637 O O . PRO A 1 197 ? -16.492 7.797 29.792 1.00 84.38 197 PRO A O 1
ATOM 1640 N N . ASN A 1 198 ? -16.533 6.180 31.355 1.00 83.62 198 ASN A N 1
ATOM 1641 C CA . ASN A 1 198 ? -15.921 6.943 32.450 1.00 83.62 198 ASN A CA 1
ATOM 1642 C C . ASN A 1 198 ? -16.711 8.184 32.924 1.00 83.62 198 ASN A C 1
ATOM 1644 O O . ASN A 1 198 ? -16.196 8.955 33.737 1.00 83.62 198 ASN A O 1
ATOM 1648 N N . GLU A 1 199 ? -17.962 8.365 32.487 1.00 84.62 199 GLU A N 1
ATOM 1649 C CA . GLU A 1 199 ? -18.849 9.440 32.941 1.00 84.62 199 GLU A CA 1
ATOM 1650 C C . GLU A 1 199 ? -20.021 8.900 33.780 1.00 84.62 199 GLU A C 1
ATOM 1652 O O . GLU A 1 199 ? -20.538 7.805 33.567 1.00 84.62 199 GLU A O 1
ATOM 1657 N N . ASN A 1 200 ? -20.476 9.707 34.744 1.00 83.50 200 ASN A N 1
ATOM 1658 C CA . ASN A 1 200 ? -21.646 9.418 35.588 1.00 83.50 200 ASN A CA 1
ATOM 1659 C C . ASN A 1 200 ? -22.877 10.257 35.197 1.00 83.50 200 ASN A C 1
ATOM 1661 O O . ASN A 1 200 ? -23.815 10.378 35.983 1.00 83.50 200 ASN A O 1
ATOM 1665 N N . ILE A 1 201 ? -22.867 10.874 34.015 1.00 87.56 201 ILE A N 1
ATOM 1666 C CA . ILE A 1 201 ? -23.955 11.704 33.485 1.00 87.56 201 ILE A CA 1
ATOM 1667 C C . ILE A 1 201 ? -24.422 11.068 32.174 1.00 87.56 201 ILE A C 1
ATOM 1669 O O . ILE A 1 201 ? -23.580 10.672 31.373 1.00 87.56 201 ILE A O 1
ATOM 1673 N N . CYS A 1 202 ? -25.736 10.947 31.955 1.00 88.81 202 CYS A N 1
ATOM 1674 C CA . CYS A 1 202 ? -26.230 10.440 30.675 1.00 88.81 202 CYS A CA 1
ATOM 1675 C C . CYS A 1 202 ? -26.111 11.481 29.576 1.00 88.81 202 CYS A C 1
ATOM 1677 O O . CYS A 1 202 ? -26.358 12.670 29.799 1.00 88.81 202 CYS A O 1
ATOM 1679 N N . ARG A 1 203 ? -25.804 10.997 28.376 1.00 90.88 203 ARG A N 1
ATOM 1680 C CA . ARG A 1 203 ? -25.768 11.800 27.163 1.00 90.88 203 ARG A CA 1
ATOM 1681 C C . ARG A 1 203 ? -26.534 11.138 26.032 1.00 90.88 203 ARG A C 1
ATOM 1683 O O . ARG A 1 203 ? -26.803 9.939 26.083 1.00 90.88 203 ARG A O 1
ATOM 1690 N N . GLU A 1 204 ? -26.916 11.955 25.061 1.00 90.69 204 GLU A N 1
ATOM 1691 C CA . GLU A 1 204 ? -27.818 11.619 23.957 1.00 90.69 204 GLU A CA 1
ATOM 1692 C C . GLU A 1 204 ? -27.325 10.455 23.085 1.00 90.69 204 GLU A C 1
ATOM 1694 O O . GLU A 1 204 ? -28.131 9.637 22.641 1.00 90.69 204 GLU A O 1
ATOM 1699 N N . TYR A 1 205 ? -26.013 10.352 22.865 1.00 89.19 205 TYR A N 1
ATOM 1700 C CA . TYR A 1 205 ? -25.428 9.350 21.981 1.00 89.19 205 TYR A CA 1
ATOM 1701 C C . TYR A 1 205 ? -24.552 8.348 22.727 1.00 89.19 205 TYR A C 1
ATOM 1703 O O . TYR A 1 205 ? -23.885 8.669 23.707 1.00 89.19 205 TYR A O 1
ATOM 1711 N N . THR A 1 206 ? -24.493 7.134 22.189 1.00 86.12 206 THR A N 1
ATOM 1712 C CA . THR A 1 206 ? -23.531 6.094 22.558 1.00 86.12 206 THR A CA 1
ATOM 1713 C C . THR A 1 206 ? -22.848 5.539 21.318 1.00 86.12 206 THR A C 1
ATOM 1715 O O . THR A 1 206 ? -23.325 5.732 20.199 1.00 86.12 206 THR A O 1
ATOM 1718 N N . TYR A 1 207 ? -21.713 4.872 21.505 1.00 86.75 207 TYR A N 1
ATOM 1719 C CA . TYR A 1 207 ? -20.898 4.373 20.404 1.00 86.75 207 TYR A CA 1
ATOM 1720 C C . TYR A 1 207 ? -20.589 2.892 20.578 1.00 86.75 207 TYR A C 1
ATOM 1722 O O . TYR A 1 207 ? -20.153 2.460 21.645 1.00 86.75 207 TYR A O 1
ATOM 1730 N N . VAL A 1 208 ? -20.770 2.124 19.505 1.00 83.00 208 VAL A N 1
ATOM 1731 C CA . VAL A 1 208 ? -20.381 0.713 19.438 1.00 83.00 208 VAL A CA 1
ATOM 1732 C C . VAL A 1 208 ? -19.243 0.567 18.443 1.00 83.00 208 VAL A C 1
ATOM 1734 O O . VAL A 1 208 ? -19.371 0.941 17.276 1.00 83.00 208 VAL A O 1
ATOM 1737 N N . ARG A 1 209 ? -18.122 0.011 18.907 1.00 83.69 209 ARG A N 1
ATOM 1738 C CA . ARG A 1 209 ? -16.971 -0.264 18.052 1.00 83.69 209 ARG A CA 1
ATOM 1739 C C . ARG A 1 209 ? -17.124 -1.603 17.349 1.00 83.69 209 ARG A C 1
ATOM 1741 O O . ARG A 1 209 ? -17.129 -2.647 17.997 1.00 83.69 209 ARG A O 1
ATOM 1748 N N . HIS A 1 210 ? -17.192 -1.565 16.023 1.00 82.62 210 HIS A N 1
ATOM 1749 C CA . HIS A 1 210 ? -17.280 -2.759 15.175 1.00 82.62 210 HIS A CA 1
ATOM 1750 C C . HIS A 1 210 ? -15.917 -3.228 14.679 1.00 82.62 210 HIS A C 1
ATOM 1752 O O . HIS A 1 210 ? -15.717 -4.416 14.429 1.00 82.62 210 HIS A O 1
ATOM 1758 N N . GLN A 1 211 ? -14.979 -2.297 14.508 1.00 82.88 211 GLN A N 1
ATOM 1759 C CA . GLN A 1 211 ? -13.660 -2.588 13.961 1.00 82.88 211 GLN A CA 1
ATOM 1760 C C . GLN A 1 211 ? -12.627 -1.602 14.501 1.00 82.88 211 GLN A C 1
ATOM 1762 O O . GLN A 1 211 ? -12.861 -0.397 14.484 1.00 82.88 211 GLN A O 1
ATOM 1767 N N . GLU A 1 212 ? -11.477 -2.116 14.929 1.00 84.12 212 GLU A N 1
ATOM 1768 C CA . GLU A 1 212 ? -10.306 -1.308 15.281 1.00 84.12 212 GLU A CA 1
ATOM 1769 C C . GLU A 1 212 ? -9.475 -0.956 14.040 1.00 84.12 212 GLU A C 1
ATOM 1771 O O . GLU A 1 212 ? -9.509 -1.659 13.023 1.00 84.12 212 GLU A O 1
ATOM 1776 N N . ALA A 1 213 ? -8.707 0.130 14.127 1.00 79.88 213 ALA A N 1
ATOM 1777 C CA . ALA A 1 213 ? -7.759 0.502 13.083 1.00 79.88 213 ALA A CA 1
ATOM 1778 C C . ALA A 1 213 ? -6.611 -0.516 12.984 1.00 79.88 213 ALA A C 1
ATOM 1780 O O . ALA A 1 213 ? -6.024 -0.927 13.984 1.00 79.88 213 ALA A O 1
ATOM 1781 N N . GLU A 1 214 ? -6.262 -0.908 11.762 1.00 79.00 214 GLU A N 1
ATOM 1782 C CA . GLU A 1 214 ? -5.143 -1.809 11.498 1.00 79.00 214 GLU A CA 1
ATOM 1783 C C . GLU A 1 214 ? -3.820 -1.037 11.434 1.00 79.00 214 GLU A C 1
ATOM 1785 O O . GLU A 1 214 ? -3.639 -0.141 10.611 1.00 79.00 214 GLU A O 1
ATOM 1790 N N . ILE A 1 215 ? -2.860 -1.412 12.275 1.00 70.00 215 ILE A N 1
ATOM 1791 C CA . ILE A 1 215 ? -1.527 -0.798 12.314 1.00 70.00 215 ILE A CA 1
ATOM 1792 C C . ILE A 1 215 ? -0.739 -1.156 11.028 1.00 70.00 215 ILE A C 1
ATOM 1794 O O . ILE A 1 215 ? -0.852 -2.285 10.546 1.00 70.00 215 ILE A O 1
ATOM 1798 N N . PRO A 1 216 ? 0.087 -0.249 10.462 1.00 66.50 216 PRO A N 1
ATOM 1799 C CA . PRO A 1 216 ? 0.374 1.105 10.942 1.00 66.50 216 PRO A CA 1
ATOM 1800 C C . PRO A 1 216 ? -0.406 2.224 10.238 1.00 66.50 216 PRO A C 1
ATOM 1802 O O . PRO A 1 216 ? -0.290 3.372 10.653 1.00 66.50 216 PRO A O 1
ATOM 1805 N N . TYR A 1 217 ? -1.173 1.930 9.182 1.00 75.12 217 TYR A N 1
ATOM 1806 C CA . TYR A 1 217 ? -1.775 2.968 8.327 1.00 75.12 217 TYR A CA 1
ATOM 1807 C C . TYR A 1 217 ? -3.310 3.021 8.349 1.00 75.12 217 TYR A C 1
ATOM 1809 O O . TYR A 1 217 ? -3.899 3.866 7.671 1.00 75.12 217 TYR A O 1
ATOM 1817 N N . GLY A 1 218 ? -3.978 2.140 9.094 1.00 82.00 218 GLY A N 1
ATOM 1818 C CA . GLY A 1 218 ? -5.418 2.210 9.323 1.00 82.00 218 GLY A CA 1
ATOM 1819 C C . GLY A 1 218 ? -5.776 3.487 10.076 1.00 82.00 218 GLY A C 1
ATOM 1820 O O . GLY A 1 218 ? -5.123 3.850 11.051 1.00 82.00 218 GLY A O 1
ATOM 1821 N N . LYS A 1 219 ? -6.810 4.197 9.618 1.00 85.69 219 LYS A N 1
ATOM 1822 C CA . LYS A 1 219 ? -7.251 5.436 10.267 1.00 85.69 219 LYS A CA 1
ATOM 1823 C C . LYS A 1 219 ? -7.963 5.127 11.577 1.00 85.69 219 LYS A C 1
ATOM 1825 O O . LYS A 1 219 ? -8.885 4.309 11.589 1.00 85.69 219 LYS A O 1
ATOM 1830 N N . GLU A 1 220 ? -7.569 5.816 12.641 1.00 88.56 220 GLU A N 1
ATOM 1831 C CA . GLU A 1 220 ? -8.264 5.782 13.928 1.00 88.56 220 GLU A CA 1
ATOM 1832 C C . GLU A 1 220 ? -9.687 6.343 13.813 1.00 88.56 220 GLU A C 1
ATOM 1834 O O . GLU A 1 220 ? -10.009 7.094 12.884 1.00 88.56 220 GLU A O 1
ATOM 1839 N N . CYS A 1 221 ? -10.555 5.948 14.747 1.00 87.75 221 CYS A N 1
ATOM 1840 C CA . CYS A 1 221 ? -11.904 6.491 14.806 1.00 87.75 221 CYS A CA 1
ATOM 1841 C C . CYS A 1 221 ? -11.841 7.983 15.158 1.00 87.75 221 CYS A C 1
ATOM 1843 O O . CYS A 1 221 ? -10.963 8.393 15.920 1.00 87.75 221 CYS A O 1
ATOM 1845 N N . PRO A 1 222 ? -12.762 8.802 14.625 1.00 89.94 222 PRO A N 1
ATOM 1846 C CA . PRO A 1 222 ? -12.871 10.190 15.046 1.00 89.94 222 PRO A CA 1
ATOM 1847 C C . PRO A 1 222 ? -13.183 10.277 16.543 1.00 89.94 222 PRO A C 1
ATOM 1849 O O . PRO A 1 222 ? -13.709 9.338 17.145 1.00 89.94 222 PRO A O 1
ATOM 1852 N N . GLU A 1 223 ? -12.879 11.431 17.132 1.00 90.06 223 GLU A N 1
ATOM 1853 C CA . GLU A 1 223 ? -13.243 11.722 18.514 1.00 90.06 223 GLU A CA 1
ATOM 1854 C C . GLU A 1 223 ? -14.766 11.611 18.692 1.00 90.06 223 GLU A C 1
ATOM 1856 O O . GLU A 1 223 ? -15.544 12.103 17.869 1.00 90.06 223 GLU A O 1
ATOM 1861 N N . ARG A 1 224 ? -15.188 10.900 19.742 1.00 90.62 224 ARG A N 1
ATOM 1862 C CA . ARG A 1 224 ? -16.602 10.621 20.005 1.00 90.62 224 ARG A CA 1
ATOM 1863 C C . ARG A 1 224 ? -17.274 11.861 20.588 1.00 90.62 224 ARG A C 1
ATOM 1865 O O . ARG A 1 224 ? -16.859 12.357 21.630 1.00 90.62 224 ARG A O 1
ATOM 1872 N N . ASP A 1 225 ? -18.353 12.300 19.951 1.00 92.50 225 ASP A N 1
ATOM 1873 C CA . ASP A 1 225 ? -19.254 13.325 20.482 1.00 92.50 225 ASP A CA 1
ATOM 1874 C C . ASP A 1 225 ? -20.506 12.653 21.053 1.00 92.50 225 ASP A C 1
ATOM 1876 O O . ASP A 1 225 ? -21.338 12.123 20.310 1.00 92.50 225 ASP A O 1
ATOM 1880 N N . TYR A 1 226 ? -20.611 12.622 22.377 1.00 89.81 226 TYR A N 1
ATOM 1881 C CA . TYR A 1 226 ? -21.723 11.985 23.080 1.00 89.81 226 TYR A CA 1
ATOM 1882 C C . TYR A 1 226 ? -22.976 12.878 23.158 1.00 89.81 226 TYR A C 1
ATOM 1884 O O . TYR A 1 226 ? -24.027 12.397 23.575 1.00 89.81 226 TYR A O 1
ATOM 1892 N N . GLY A 1 227 ? -22.903 14.140 22.720 1.00 91.81 227 GLY A N 1
ATOM 1893 C CA . GLY A 1 227 ? -24.027 15.076 22.712 1.00 91.81 227 GLY A CA 1
ATOM 1894 C C . GLY A 1 227 ? -24.342 15.716 24.068 1.00 91.81 227 GLY A C 1
ATOM 1895 O O . GLY A 1 227 ? -23.536 15.723 25.011 1.00 91.81 227 GLY A O 1
ATOM 1896 N N . GLU A 1 228 ? -25.543 16.288 24.152 1.00 92.75 228 GLU A N 1
ATOM 1897 C CA . GLU A 1 228 ? -26.017 17.016 25.329 1.00 92.75 228 GLU A CA 1
ATOM 1898 C C . GLU A 1 228 ? -26.415 16.077 26.475 1.00 92.75 228 GLU A C 1
ATOM 1900 O O . GLU A 1 228 ? -26.642 14.876 26.298 1.00 92.75 228 GLU A O 1
ATOM 1905 N N . ILE A 1 229 ? -26.497 16.644 27.680 1.00 90.88 229 ILE A N 1
ATOM 1906 C CA . ILE A 1 229 ? -26.984 15.929 28.863 1.00 90.88 229 ILE A CA 1
ATOM 1907 C C . ILE A 1 229 ? -28.470 15.611 28.681 1.00 90.88 229 ILE A C 1
ATOM 1909 O O . ILE A 1 229 ? -29.255 16.484 28.310 1.00 90.88 229 ILE A O 1
ATOM 1913 N N . CYS A 1 230 ? -28.869 14.388 29.018 1.00 87.81 230 CYS A N 1
ATOM 1914 C CA . CYS A 1 230 ? -30.267 13.977 28.988 1.00 87.81 230 CYS A CA 1
ATOM 1915 C C . CYS A 1 230 ? -30.680 13.166 30.221 1.00 87.81 230 CYS A C 1
ATOM 1917 O O . CYS A 1 230 ? -29.845 12.687 30.993 1.00 87.81 230 CYS A O 1
ATOM 1919 N N . ASP A 1 231 ? -31.992 13.010 30.410 1.00 86.88 231 ASP A N 1
ATOM 1920 C CA . ASP A 1 231 ? -32.544 12.259 31.535 1.00 86.88 231 ASP A CA 1
ATOM 1921 C C . ASP A 1 231 ? -32.337 10.752 31.347 1.00 86.88 231 ASP A C 1
ATOM 1923 O O . ASP A 1 231 ? -32.891 10.121 30.445 1.00 86.88 231 ASP A O 1
ATOM 1927 N N . CYS A 1 232 ? -31.551 10.158 32.245 1.00 83.62 232 CYS A N 1
ATOM 1928 C CA . CYS A 1 232 ? -31.307 8.724 32.259 1.00 83.62 232 CYS A CA 1
ATOM 1929 C C . CYS A 1 232 ? -32.616 7.943 32.506 1.00 83.62 232 CYS A C 1
ATOM 1931 O O . CYS A 1 232 ? -33.231 8.118 33.565 1.00 83.62 232 CYS A O 1
ATOM 1933 N N . PRO A 1 233 ? -32.997 6.979 31.647 1.00 84.12 233 PRO A N 1
ATOM 1934 C CA . PRO A 1 233 ? -34.182 6.140 31.865 1.00 84.12 233 PRO A CA 1
ATOM 1935 C C . PRO A 1 233 ? -33.982 5.079 32.967 1.00 84.12 233 PRO A C 1
ATOM 1937 O O . PRO A 1 233 ? -34.789 4.165 33.116 1.00 84.12 233 PRO A O 1
ATOM 1940 N N . CYS A 1 234 ? -32.897 5.154 33.733 1.00 85.38 234 CYS A N 1
ATOM 1941 C CA . CYS A 1 234 ? -32.423 4.086 34.603 1.00 85.38 234 CYS A CA 1
ATOM 1942 C C . CYS A 1 234 ? -33.112 4.097 35.962 1.00 85.38 234 CYS A C 1
ATOM 1944 O O . CYS A 1 234 ? -33.276 5.163 36.551 1.00 85.38 234 CYS A O 1
ATOM 1946 N N . SER A 1 235 ? -33.457 2.920 36.485 1.00 86.44 235 SER A N 1
ATOM 1947 C CA . SER A 1 235 ? -34.045 2.785 37.823 1.00 86.44 235 SER A CA 1
ATOM 1948 C C . SER A 1 235 ? -33.112 3.286 38.928 1.00 86.44 235 SER A C 1
ATOM 1950 O O . SER A 1 235 ? -31.906 3.458 38.726 1.00 86.44 235 SER A O 1
ATOM 1952 N N . ASP A 1 236 ? -33.671 3.516 40.112 1.00 85.06 236 ASP A N 1
ATOM 1953 C CA . ASP A 1 236 ? -32.929 4.021 41.273 1.00 85.06 236 ASP A CA 1
ATOM 1954 C C . ASP A 1 236 ? -32.254 2.897 42.087 1.00 85.06 236 ASP A C 1
ATOM 1956 O O . ASP A 1 236 ? -31.726 3.142 43.169 1.00 85.06 236 ASP A O 1
ATOM 1960 N N . ILE A 1 237 ? -32.249 1.661 41.571 1.00 87.69 237 ILE A N 1
ATOM 1961 C CA . ILE A 1 237 ? -31.561 0.528 42.202 1.00 87.69 237 ILE A CA 1
ATOM 1962 C C . ILE A 1 237 ? -30.037 0.665 42.099 1.00 87.69 237 ILE A C 1
ATOM 1964 O O . ILE A 1 237 ? -29.503 1.370 41.231 1.00 87.69 237 ILE A O 1
ATOM 1968 N N . GLU A 1 238 ? -29.336 -0.058 42.973 1.00 88.62 238 GLU A N 1
ATOM 1969 C CA . GLU A 1 238 ? -27.881 -0.164 42.919 1.00 88.62 238 GLU A CA 1
ATOM 1970 C C . GLU A 1 238 ? -27.416 -0.852 41.629 1.00 88.62 238 GLU A C 1
ATOM 1972 O O . GLU A 1 238 ? -28.078 -1.737 41.083 1.00 88.62 238 GLU A O 1
ATOM 1977 N N . TRP A 1 239 ? -26.263 -0.415 41.124 1.00 90.06 239 TRP A N 1
ATOM 1978 C CA . TRP A 1 239 ? -25.640 -1.021 39.953 1.00 90.06 239 TRP A CA 1
ATOM 1979 C C . TRP A 1 239 ? -25.239 -2.469 40.224 1.00 90.06 239 TRP A C 1
ATOM 1981 O O . TRP A 1 239 ? -24.842 -2.808 41.337 1.00 90.06 239 TRP A O 1
ATOM 1991 N N . SER A 1 240 ? -25.245 -3.293 39.177 1.00 90.75 240 SER A N 1
ATOM 1992 C CA . SER A 1 240 ? -24.578 -4.588 39.228 1.00 90.75 240 SER A CA 1
ATOM 1993 C C . SER A 1 240 ? -23.082 -4.434 39.519 1.00 90.75 240 SER A C 1
ATOM 1995 O O . SER A 1 240 ? -22.477 -3.374 39.315 1.00 90.75 240 SER A O 1
ATOM 1997 N N . GLU A 1 241 ? -22.463 -5.547 39.900 1.00 92.69 241 GLU A N 1
ATOM 1998 C CA . GLU A 1 241 ? -21.011 -5.669 39.859 1.00 92.69 241 GLU A CA 1
ATOM 1999 C C . GLU A 1 241 ? -20.480 -5.428 38.441 1.00 92.69 241 GLU A C 1
ATOM 2001 O O . GLU A 1 241 ? -21.176 -5.638 37.438 1.00 92.69 241 GLU A O 1
ATOM 2006 N N . TRP A 1 242 ? -19.230 -4.978 38.371 1.00 90.62 242 TRP A N 1
ATOM 2007 C CA . TRP A 1 242 ? -18.521 -4.801 37.110 1.00 90.62 242 TRP A CA 1
ATOM 2008 C C . TRP A 1 242 ? -18.244 -6.139 36.427 1.00 90.62 242 TRP A C 1
ATOM 2010 O O . TRP A 1 242 ? -17.831 -7.107 37.070 1.00 90.62 242 TRP A O 1
ATOM 2020 N N . SER A 1 243 ? -18.383 -6.167 35.102 1.00 88.38 243 SER A N 1
ATOM 2021 C CA . SER A 1 243 ? -17.924 -7.281 34.283 1.00 88.38 243 SER A CA 1
ATOM 2022 C C . SER A 1 243 ? -16.403 -7.446 34.367 1.00 88.38 243 SER A C 1
ATOM 2024 O O . SER A 1 243 ? -15.655 -6.535 34.748 1.00 88.38 243 SER A O 1
ATOM 2026 N N . ALA A 1 244 ? -15.924 -8.612 33.934 1.00 85.38 244 ALA A N 1
ATOM 2027 C CA . ALA A 1 244 ? -14.510 -8.784 33.635 1.00 85.38 244 ALA A CA 1
ATOM 2028 C C . ALA A 1 244 ? -14.067 -7.781 32.553 1.00 85.38 244 ALA A C 1
ATOM 2030 O O . ALA A 1 244 ? -14.867 -7.363 31.710 1.00 85.38 244 ALA A O 1
ATOM 2031 N N . LYS A 1 245 ? -12.787 -7.400 32.588 1.00 83.94 245 LYS A N 1
ATOM 2032 C CA . LYS A 1 245 ? -12.161 -6.574 31.549 1.00 83.94 245 LYS A CA 1
ATOM 2033 C C . LYS A 1 245 ? -12.146 -7.336 30.220 1.00 83.94 245 LYS A C 1
ATOM 2035 O O . LYS A 1 245 ? -11.861 -8.531 30.211 1.00 83.94 245 LYS A O 1
ATOM 2040 N N . SER A 1 246 ? -12.440 -6.645 29.120 1.00 76.62 246 SER A N 1
ATOM 2041 C CA . SER A 1 246 ? -12.541 -7.233 27.774 1.00 76.62 246 SER A CA 1
ATOM 2042 C C . SER A 1 246 ? -11.213 -7.747 27.220 1.00 76.62 246 SER A C 1
ATOM 2044 O O . SER A 1 246 ? -11.191 -8.682 26.424 1.00 76.62 246 SER A O 1
ATOM 2046 N N . THR A 1 247 ? -10.103 -7.168 27.668 1.00 70.25 247 THR A N 1
ATOM 2047 C CA . THR A 1 247 ? -8.741 -7.568 27.312 1.00 70.25 247 THR A CA 1
ATOM 2048 C C . THR A 1 247 ? -7.953 -7.902 28.574 1.00 70.25 247 THR A C 1
ATOM 2050 O O . THR A 1 247 ? -8.388 -7.618 29.693 1.00 70.25 247 THR A O 1
ATOM 2053 N N . THR A 1 248 ? -6.770 -8.495 28.422 1.00 67.69 248 THR A N 1
ATOM 2054 C CA . THR A 1 248 ? -5.825 -8.727 29.532 1.00 67.69 248 THR A CA 1
ATOM 2055 C C . THR A 1 248 ? -4.606 -7.810 29.497 1.00 67.69 248 THR A C 1
ATOM 2057 O O . THR A 1 248 ? -3.907 -7.706 30.499 1.00 67.69 248 THR A O 1
ATOM 2060 N N . CYS A 1 249 ? -4.358 -7.143 28.368 1.00 67.31 249 CYS A N 1
ATOM 2061 C CA . CYS A 1 249 ? -3.303 -6.152 28.164 1.00 67.31 249 CYS A CA 1
ATOM 2062 C C . CYS A 1 249 ? -3.828 -5.006 27.300 1.00 67.31 249 CYS A C 1
ATOM 2064 O O . CYS A 1 249 ? -4.825 -5.170 26.595 1.00 67.31 249 CYS A O 1
ATOM 2066 N N . GLY A 1 250 ? -3.150 -3.861 27.335 1.00 69.75 250 GLY A N 1
ATOM 2067 C CA . GLY A 1 250 ? -3.512 -2.710 26.514 1.00 69.75 250 GLY A CA 1
ATOM 2068 C C . GLY A 1 250 ? -4.875 -2.109 26.891 1.00 69.75 250 GLY A C 1
ATOM 2069 O O . GLY A 1 250 ? -5.287 -2.204 28.053 1.00 69.75 250 GLY A O 1
ATOM 2070 N N . PRO A 1 251 ? -5.565 -1.433 25.957 1.00 76.44 251 PRO A N 1
ATOM 2071 C CA . PRO A 1 251 ? -6.856 -0.818 26.235 1.00 76.44 251 PRO A CA 1
ATOM 2072 C C . PRO A 1 251 ? -7.892 -1.882 26.612 1.00 76.44 251 PRO A C 1
ATOM 2074 O O . PRO A 1 251 ? -7.953 -2.949 26.000 1.00 76.44 251 PRO A O 1
ATOM 2077 N N . TYR A 1 252 ? -8.695 -1.601 27.634 1.00 81.25 252 TYR A N 1
ATOM 2078 C CA . TYR A 1 252 ? -9.764 -2.478 28.094 1.00 81.25 252 TYR A CA 1
ATOM 2079 C C . TYR A 1 252 ? -11.066 -1.717 28.259 1.00 81.25 252 TYR A C 1
ATOM 2081 O O . TYR A 1 252 ? -11.084 -0.515 28.525 1.00 81.25 252 TYR A O 1
ATOM 2089 N N . THR A 1 253 ? -12.149 -2.475 28.175 1.00 81.44 253 THR A N 1
ATOM 2090 C CA . THR A 1 253 ? -13.505 -2.034 28.473 1.00 81.44 253 THR A CA 1
ATOM 2091 C C . THR A 1 253 ? -14.129 -3.001 29.474 1.00 81.44 253 THR A C 1
ATOM 2093 O O . THR A 1 253 ? -13.855 -4.204 29.447 1.00 81.44 253 THR A O 1
ATOM 2096 N N . ARG A 1 254 ? -14.939 -2.497 30.399 1.00 86.75 254 ARG A N 1
ATOM 2097 C CA . ARG A 1 254 ? -15.838 -3.317 31.221 1.00 86.75 254 ARG A CA 1
ATOM 2098 C C . ARG A 1 254 ? -17.130 -2.563 31.466 1.00 86.75 254 ARG A C 1
ATOM 2100 O O . ARG A 1 254 ? -17.153 -1.337 31.413 1.00 86.75 254 ARG A O 1
ATOM 2107 N N . GLU A 1 255 ? -18.197 -3.296 31.732 1.00 88.88 255 GLU A N 1
ATOM 2108 C CA . GLU A 1 255 ? -19.532 -2.731 31.881 1.00 88.88 255 GLU A CA 1
ATOM 2109 C C . GLU A 1 255 ? -20.211 -3.241 33.149 1.00 88.88 255 GLU A C 1
ATOM 2111 O O . GLU A 1 255 ? -19.940 -4.336 33.641 1.00 88.88 255 GLU A O 1
ATOM 2116 N N . ARG A 1 256 ? -21.111 -2.428 33.683 1.00 89.62 256 ARG A N 1
ATOM 2117 C CA . ARG A 1 256 ? -22.096 -2.819 34.694 1.00 89.62 256 ARG A CA 1
ATOM 2118 C C . ARG A 1 256 ? -23.450 -2.274 34.282 1.00 89.62 256 ARG A C 1
ATOM 2120 O O . ARG A 1 256 ? -23.521 -1.323 33.501 1.00 89.62 256 ARG A O 1
ATOM 2127 N N . TYR A 1 257 ? -24.519 -2.847 34.813 1.00 89.75 257 TYR A N 1
ATOM 2128 C CA . TYR A 1 257 ? -25.866 -2.505 34.382 1.00 89.75 257 TYR A CA 1
ATOM 2129 C C . TYR A 1 257 ? -26.852 -2.350 35.538 1.00 89.75 257 TYR A C 1
ATOM 2131 O O . TYR A 1 257 ? -26.626 -2.806 36.658 1.00 89.75 257 TYR A O 1
ATOM 2139 N N . LYS A 1 258 ? -27.969 -1.693 35.238 1.00 90.31 258 LYS A N 1
ATOM 2140 C CA . LYS A 1 258 ? -29.203 -1.709 36.030 1.00 90.31 258 LYS A CA 1
ATOM 2141 C C . LYS A 1 258 ? -30.401 -1.620 35.096 1.00 90.31 258 LYS A C 1
ATOM 2143 O O . LYS A 1 258 ? -30.276 -1.107 33.988 1.00 90.31 258 LYS A O 1
ATOM 2148 N N . VAL A 1 259 ? -31.562 -2.108 35.516 1.00 89.38 259 VAL A N 1
ATOM 2149 C CA . VAL A 1 259 ? -32.773 -2.053 34.681 1.00 89.38 259 VAL A CA 1
ATOM 2150 C C . VAL A 1 259 ? -33.303 -0.624 34.550 1.00 89.38 259 VAL A C 1
ATOM 2152 O O . VAL A 1 259 ? -33.020 0.240 35.388 1.00 89.38 259 VAL A O 1
ATOM 2155 N N . VAL A 1 260 ? -34.066 -0.351 33.494 1.00 87.38 260 VAL A N 1
ATOM 2156 C CA . VAL A 1 260 ? -34.780 0.929 33.341 1.00 87.38 260 VAL A CA 1
ATOM 2157 C C . VAL A 1 260 ? -35.898 1.083 34.378 1.00 87.38 260 VAL A C 1
ATOM 2159 O O . VAL A 1 260 ? -36.369 0.097 34.953 1.00 87.38 260 VAL A O 1
ATOM 2162 N N . LYS A 1 261 ? -36.326 2.328 34.623 1.00 86.69 261 LYS A N 1
ATOM 2163 C CA . LYS A 1 261 ? -37.448 2.641 35.520 1.00 86.69 261 LYS A CA 1
ATOM 2164 C C . LYS A 1 261 ? -38.706 1.873 35.104 1.00 86.69 261 LYS A C 1
ATOM 2166 O O . LYS A 1 261 ? -39.060 1.856 33.927 1.00 86.69 261 LYS A O 1
ATOM 2171 N N . GLY A 1 262 ? -39.390 1.263 36.067 1.00 83.62 262 GLY A N 1
ATOM 2172 C CA . GLY A 1 262 ? -40.608 0.472 35.862 1.00 83.62 262 GLY A CA 1
ATOM 2173 C C . GLY A 1 262 ? -40.385 -1.023 35.593 1.00 83.62 262 GLY A C 1
ATOM 2174 O O . GLY A 1 262 ? -41.364 -1.767 35.521 1.00 83.62 262 GLY A O 1
ATOM 2175 N N . LEU A 1 263 ? -39.134 -1.481 35.461 1.00 85.44 263 LEU A N 1
ATOM 2176 C CA . LEU A 1 263 ? -38.780 -2.902 35.317 1.00 85.44 263 LEU A CA 1
ATOM 2177 C C . LEU A 1 263 ? -38.052 -3.470 36.545 1.00 85.44 263 LEU A C 1
ATOM 2179 O O . LEU A 1 263 ? -37.490 -4.559 36.474 1.00 85.44 263 LEU A O 1
ATOM 2183 N N . GLU A 1 264 ? -38.091 -2.779 37.686 1.00 83.50 264 GLU A N 1
ATOM 2184 C CA . GLU A 1 264 ? -37.342 -3.142 38.899 1.00 83.50 264 GLU A CA 1
ATOM 2185 C C . GLU A 1 264 ? -37.723 -4.521 39.453 1.00 83.50 264 GLU A C 1
ATOM 2187 O O . GLU A 1 264 ? -36.892 -5.209 40.036 1.00 83.50 264 GLU A O 1
ATOM 2192 N N . ASN A 1 265 ? -38.978 -4.936 39.255 1.00 82.50 265 ASN A N 1
ATOM 2193 C CA . ASN A 1 265 ? -39.516 -6.200 39.766 1.00 82.50 265 ASN A CA 1
ATOM 2194 C C . ASN A 1 265 ? -39.606 -7.302 38.697 1.00 82.50 265 ASN A C 1
ATOM 2196 O O . ASN A 1 265 ? -40.214 -8.346 38.937 1.00 82.50 265 ASN A O 1
ATOM 2200 N N . VAL A 1 266 ? -39.056 -7.069 37.503 1.00 84.81 266 VAL A N 1
ATOM 2201 C CA . VAL A 1 266 ? -39.092 -8.019 36.387 1.00 84.81 266 VAL A CA 1
ATOM 2202 C C . VAL A 1 266 ? -37.713 -8.648 36.232 1.00 84.81 266 VAL A C 1
ATOM 2204 O O . VAL A 1 266 ? -36.699 -7.957 36.255 1.00 84.81 266 VAL A O 1
ATOM 2207 N N . GLN A 1 267 ? -37.663 -9.968 36.044 1.00 83.31 267 GLN A N 1
ATOM 2208 C CA . GLN A 1 267 ? -36.416 -10.638 35.691 1.00 83.31 267 GLN A CA 1
ATOM 2209 C C . GLN A 1 267 ? -36.040 -10.254 34.253 1.00 83.31 267 GLN A C 1
ATOM 2211 O O . GLN A 1 267 ? -36.635 -10.753 33.300 1.00 83.31 267 GLN A O 1
ATOM 2216 N N . VAL A 1 268 ? -35.084 -9.336 34.114 1.00 84.31 268 VAL A N 1
ATOM 2217 C CA . VAL A 1 268 ? -34.547 -8.863 32.832 1.00 84.31 268 VAL A CA 1
ATOM 2218 C C . VAL A 1 268 ? -33.127 -9.389 32.673 1.00 84.31 268 VAL A C 1
ATOM 2220 O O . VAL A 1 268 ? -32.282 -9.175 33.542 1.00 84.31 268 VAL A O 1
ATOM 2223 N N . ASP A 1 269 ? -32.852 -10.057 31.555 1.00 85.81 269 ASP A N 1
ATOM 2224 C CA . ASP A 1 269 ? -31.488 -10.425 31.181 1.00 85.81 269 ASP A CA 1
ATOM 2225 C C . ASP A 1 269 ? -30.871 -9.293 30.357 1.00 85.81 269 ASP A C 1
ATOM 2227 O O . ASP A 1 269 ? -31.074 -9.200 29.147 1.00 85.81 269 ASP A O 1
ATOM 2231 N N . CYS A 1 270 ? -30.097 -8.425 31.010 1.00 81.62 270 CYS A N 1
ATOM 2232 C CA . CYS A 1 270 ? -29.456 -7.290 30.351 1.00 81.62 270 CYS A CA 1
ATOM 2233 C C . CYS A 1 270 ? -28.430 -7.693 29.278 1.00 81.62 270 CYS A C 1
ATOM 2235 O O . CYS A 1 270 ? -28.046 -6.849 28.475 1.00 81.62 270 CYS A O 1
ATOM 2237 N N . THR A 1 271 ? -28.000 -8.958 29.209 1.00 78.69 271 THR A N 1
ATOM 2238 C CA . THR A 1 271 ? -27.100 -9.416 28.139 1.00 78.69 271 THR A CA 1
ATOM 2239 C C . THR A 1 271 ? -27.839 -9.665 26.823 1.00 78.69 271 THR A C 1
ATOM 2241 O O . THR A 1 271 ? -27.290 -9.392 25.756 1.00 78.69 271 THR A O 1
ATOM 2244 N N . GLN A 1 272 ? -29.096 -10.118 26.887 1.00 80.12 272 GLN A N 1
ATOM 2245 C CA . GLN A 1 272 ? -29.946 -10.342 25.710 1.00 80.12 272 GLN A CA 1
ATOM 2246 C C . GLN A 1 272 ? -30.867 -9.155 25.418 1.00 80.12 272 GLN A C 1
ATOM 2248 O O . GLN A 1 272 ? -31.105 -8.805 24.264 1.00 80.12 272 GLN A O 1
ATOM 2253 N N . GLU A 1 273 ? -31.367 -8.500 26.462 1.00 81.31 273 GLU A N 1
ATOM 2254 C CA . GLU A 1 273 ? -32.356 -7.430 26.387 1.00 81.31 273 GLU A CA 1
ATOM 2255 C C . GLU A 1 273 ? -31.738 -6.070 26.732 1.00 81.31 273 GLU A C 1
ATOM 2257 O O . GLU A 1 273 ? -32.257 -5.333 27.569 1.00 81.31 273 GLU A O 1
ATOM 2262 N N . ARG A 1 274 ? -30.625 -5.713 26.072 1.00 79.75 274 ARG A N 1
ATOM 2263 C CA . ARG A 1 274 ? -29.875 -4.470 26.348 1.00 79.75 274 ARG A CA 1
ATOM 2264 C C . ARG A 1 274 ? -30.747 -3.207 26.371 1.00 79.75 274 ARG A C 1
ATOM 2266 O O . ARG A 1 274 ? -30.518 -2.327 27.187 1.00 79.75 274 ARG A O 1
ATOM 2273 N N . TYR A 1 275 ? -31.788 -3.133 25.544 1.00 78.12 275 TYR A N 1
ATOM 2274 C CA . TYR A 1 275 ? -32.712 -1.991 25.493 1.00 78.12 275 TYR A CA 1
ATOM 2275 C C . TYR A 1 275 ? -33.567 -1.805 26.766 1.00 78.12 275 TYR A C 1
ATOM 2277 O O . TYR A 1 275 ? -34.136 -0.736 26.969 1.00 78.12 275 TYR A O 1
ATOM 2285 N N . LYS A 1 276 ? -33.666 -2.824 27.631 1.00 85.44 276 LYS A N 1
ATOM 2286 C CA . LYS A 1 276 ? -34.358 -2.763 28.932 1.00 85.44 276 LYS A CA 1
ATOM 2287 C C . LYS A 1 276 ? -33.433 -2.375 30.085 1.00 85.44 276 LYS A C 1
ATOM 2289 O O . LYS A 1 276 ? -33.871 -2.332 31.238 1.00 85.44 276 LYS A O 1
ATOM 2294 N N . CYS A 1 277 ? -32.161 -2.111 29.801 1.00 86.00 277 CYS A N 1
ATOM 2295 C CA . CYS A 1 277 ? -31.160 -1.829 30.813 1.00 86.00 277 CYS A CA 1
ATOM 2296 C C . CYS A 1 277 ? -30.353 -0.582 30.469 1.00 86.00 277 CYS A C 1
ATOM 2298 O O . CYS A 1 277 ? -30.147 -0.225 29.314 1.00 86.00 277 CYS A O 1
ATOM 2300 N N . CYS A 1 278 ? -29.877 0.073 31.514 1.00 86.75 278 CYS A N 1
ATOM 2301 C CA . CYS A 1 278 ? -28.850 1.084 31.425 1.00 86.75 278 CYS A CA 1
ATOM 2302 C C . CYS A 1 278 ? -27.491 0.472 31.707 1.00 86.75 278 CYS A C 1
ATOM 2304 O O . CYS A 1 278 ? -27.355 -0.317 32.643 1.00 86.75 278 CYS A O 1
ATOM 2306 N N . PHE A 1 279 ? -26.491 0.915 30.956 1.00 85.50 279 PHE A N 1
ATOM 2307 C CA . PHE A 1 279 ? -25.107 0.490 31.102 1.00 85.50 279 PHE A CA 1
ATOM 2308 C C . PHE A 1 279 ? -24.247 1.660 31.556 1.00 85.50 279 PHE A C 1
ATOM 2310 O O . PHE A 1 279 ? -24.473 2.799 31.155 1.00 85.50 279 PHE A O 1
ATOM 2317 N N . SER A 1 280 ? -23.272 1.357 32.402 1.00 86.31 280 SER A N 1
ATOM 2318 C CA . SER A 1 280 ? -22.152 2.229 32.732 1.00 86.31 280 SER A CA 1
ATOM 2319 C C . SER A 1 280 ? -20.895 1.513 32.266 1.00 86.31 280 SER A C 1
ATOM 2321 O O . SER A 1 280 ? -20.682 0.348 32.614 1.00 86.31 280 SER A O 1
ATOM 2323 N N . ILE A 1 281 ? -20.115 2.196 31.433 1.00 86.06 281 ILE A N 1
ATOM 2324 C CA . ILE A 1 281 ? -18.922 1.649 30.793 1.00 86.06 281 ILE A CA 1
ATOM 2325 C C . ILE A 1 281 ? -17.701 2.295 31.440 1.00 86.06 281 ILE A C 1
ATOM 2327 O O . ILE A 1 281 ? -17.661 3.506 31.654 1.00 86.06 281 ILE A O 1
ATOM 2331 N N . GLU A 1 282 ? -16.703 1.482 31.750 1.00 87.25 282 GLU A N 1
ATOM 2332 C CA . GLU A 1 282 ? -15.372 1.948 32.111 1.00 87.25 282 GLU A CA 1
ATOM 2333 C C . GLU A 1 282 ? -14.410 1.568 30.986 1.00 87.25 282 GLU A C 1
ATOM 2335 O O . GLU A 1 282 ? -14.325 0.398 30.596 1.00 87.25 282 GLU A O 1
ATOM 2340 N N . GLU A 1 283 ? -13.698 2.565 30.472 1.00 86.44 283 GLU A N 1
ATOM 2341 C CA . GLU A 1 283 ? -12.624 2.404 29.495 1.00 86.44 283 GLU A CA 1
ATOM 2342 C C . GLU A 1 283 ? -11.301 2.792 30.158 1.00 86.44 283 GLU A C 1
ATOM 2344 O O . GLU A 1 283 ? -11.197 3.819 30.830 1.00 86.44 283 GLU A O 1
ATOM 2349 N N . GLY A 1 284 ? -10.259 1.992 29.968 1.00 83.88 284 GLY A N 1
ATOM 2350 C CA . GLY A 1 284 ? -8.953 2.293 30.540 1.00 83.88 284 GLY A CA 1
ATOM 2351 C C . GLY A 1 284 ? -7.823 1.567 29.838 1.00 83.88 284 GLY A C 1
ATOM 2352 O O . GLY A 1 284 ? -8.024 0.872 28.847 1.00 83.88 284 GLY A O 1
ATOM 2353 N N . MET A 1 285 ? -6.616 1.706 30.378 1.00 79.31 285 MET A N 1
ATOM 2354 C CA . MET A 1 285 ? -5.423 1.043 29.860 1.00 79.31 285 MET A CA 1
ATOM 2355 C C . MET A 1 285 ? -4.844 0.110 30.923 1.00 79.31 285 MET A C 1
ATOM 2357 O O . MET A 1 285 ? -4.671 0.495 32.079 1.00 79.31 285 MET A O 1
ATOM 2361 N N . GLN A 1 286 ? -4.604 -1.143 30.544 1.00 77.56 286 GLN A N 1
ATOM 2362 C CA . GLN A 1 286 ? -3.829 -2.105 31.325 1.00 77.56 286 GLN A CA 1
ATOM 2363 C C . GLN A 1 286 ? -2.339 -1.949 31.005 1.00 77.56 286 GLN A C 1
ATOM 2365 O O . GLN A 1 286 ? -1.927 -1.012 30.323 1.00 77.56 286 GLN A O 1
ATOM 2370 N N . THR A 1 287 ? -1.521 -2.866 31.514 1.00 70.75 287 THR A N 1
ATOM 2371 C CA . THR A 1 287 ? -0.107 -2.985 31.147 1.00 70.75 287 THR A CA 1
ATOM 2372 C C . THR A 1 287 ? 0.060 -3.089 29.627 1.00 70.75 287 THR A C 1
ATOM 2374 O O . THR A 1 287 ? -0.805 -3.641 28.939 1.00 70.75 287 THR A O 1
ATOM 2377 N N . ASP A 1 288 ? 1.142 -2.501 29.100 1.00 65.75 288 ASP A N 1
ATOM 2378 C CA . ASP A 1 288 ? 1.428 -2.466 27.660 1.00 65.75 288 ASP A CA 1
ATOM 2379 C C . ASP A 1 288 ? 1.398 -3.907 27.125 1.00 65.75 288 ASP A C 1
ATOM 2381 O O . ASP A 1 288 ? 1.876 -4.826 27.787 1.00 65.75 288 ASP A O 1
ATOM 2385 N N . CYS A 1 289 ? 0.839 -4.145 25.938 1.00 62.38 289 CYS A N 1
ATOM 2386 C CA . CYS A 1 289 ? 0.908 -5.476 25.329 1.00 62.38 289 CYS A CA 1
ATOM 2387 C C . CYS A 1 289 ? 2.350 -5.863 24.948 1.00 62.38 289 CYS A C 1
ATOM 2389 O O . CYS A 1 289 ? 2.636 -7.038 24.730 1.00 62.38 289 CYS A O 1
ATOM 2391 N N . LYS A 1 290 ? 3.294 -4.911 24.975 1.00 65.81 290 LYS A N 1
ATOM 2392 C CA . LYS A 1 290 ? 4.735 -5.194 25.040 1.00 65.81 290 LYS A CA 1
ATOM 2393 C C . LYS A 1 290 ? 5.145 -5.933 26.314 1.00 65.81 290 LYS A C 1
ATOM 2395 O O . LYS A 1 290 ? 6.204 -6.527 26.338 1.00 65.81 290 LYS A O 1
ATOM 2400 N N . ASP A 1 291 ? 4.338 -5.967 27.357 1.00 70.50 291 ASP A N 1
ATOM 2401 C CA . ASP A 1 291 ? 4.619 -6.770 28.543 1.00 70.50 291 ASP A CA 1
ATOM 2402 C C . ASP A 1 291 ? 3.964 -8.157 28.465 1.00 70.50 291 ASP A C 1
ATOM 2404 O O . ASP A 1 291 ? 3.925 -8.866 29.468 1.00 70.50 291 ASP A O 1
ATOM 2408 N N . PHE A 1 292 ? 3.448 -8.577 27.303 1.00 72.12 292 PHE A N 1
ATOM 2409 C CA . PHE A 1 292 ? 2.784 -9.868 27.106 1.00 72.12 292 PHE A CA 1
ATOM 2410 C C . PHE A 1 292 ? 3.403 -10.673 25.968 1.00 72.12 292 PHE A C 1
ATOM 2412 O O . PHE A 1 292 ? 3.983 -10.131 25.024 1.00 72.12 292 PHE A O 1
ATOM 2419 N N . PHE A 1 293 ? 3.236 -11.994 26.055 1.00 70.94 293 PHE A N 1
ATOM 2420 C CA . PHE A 1 293 ? 3.438 -12.856 24.899 1.00 70.94 293 PHE A CA 1
ATOM 2421 C C . PHE A 1 293 ? 2.256 -12.699 23.930 1.00 70.94 293 PHE A C 1
ATOM 2423 O O . PHE A 1 293 ? 1.103 -12.835 24.348 1.00 70.94 293 PHE A O 1
ATOM 2430 N N . ILE A 1 294 ? 2.537 -12.427 22.651 1.00 66.38 294 ILE A N 1
ATOM 2431 C CA . ILE A 1 294 ? 1.534 -12.264 21.584 1.00 66.38 294 ILE A CA 1
ATOM 2432 C C . ILE A 1 294 ? 0.597 -13.483 21.552 1.00 66.38 294 ILE A C 1
ATOM 2434 O O . ILE A 1 294 ? 1.037 -14.622 21.706 1.00 66.38 294 ILE A O 1
ATOM 2438 N N . ASN A 1 295 ? -0.702 -13.242 21.339 1.00 59.25 295 ASN A N 1
ATOM 2439 C CA . ASN A 1 295 ? -1.761 -14.263 21.343 1.00 59.25 295 ASN A CA 1
ATOM 2440 C C . ASN A 1 295 ? -1.883 -15.032 22.671 1.00 59.25 295 ASN A C 1
ATOM 2442 O O . ASN A 1 295 ? -2.320 -16.184 22.701 1.00 59.25 295 ASN A O 1
ATOM 2446 N N . SER A 1 296 ? -1.511 -14.393 23.782 1.00 64.00 296 SER A N 1
ATOM 2447 C CA . SER A 1 296 ? -1.676 -14.943 25.119 1.00 64.00 296 SER A CA 1
ATOM 2448 C C . SER A 1 296 ? -2.098 -13.888 26.132 1.00 64.00 296 SER A C 1
ATOM 2450 O O . SER A 1 296 ? -1.784 -12.710 25.999 1.00 64.00 296 SER A O 1
ATOM 2452 N N . ASN A 1 297 ? -2.706 -14.354 27.219 1.00 65.56 297 ASN A N 1
ATOM 2453 C CA . ASN A 1 297 ? -3.003 -13.528 28.387 1.00 65.56 297 ASN A CA 1
ATOM 2454 C C . ASN A 1 297 ? -1.878 -13.590 29.441 1.00 65.56 297 ASN A C 1
ATOM 2456 O O . ASN A 1 297 ? -2.113 -13.292 30.610 1.00 65.56 297 ASN A O 1
ATOM 2460 N N . LYS A 1 298 ? -0.672 -14.042 29.064 1.00 71.50 298 LYS A N 1
ATOM 2461 C CA . LYS A 1 298 ? 0.458 -14.249 29.981 1.00 71.50 298 LYS A CA 1
ATOM 2462 C C . LYS A 1 298 ? 1.458 -13.105 29.866 1.00 71.50 298 LYS A C 1
ATOM 2464 O O . LYS A 1 298 ? 1.965 -12.828 28.778 1.00 71.50 298 LYS A O 1
ATOM 2469 N N . THR A 1 299 ? 1.780 -12.482 30.995 1.00 74.50 299 THR A N 1
ATOM 2470 C CA . THR A 1 299 ? 2.780 -11.411 31.030 1.00 74.50 299 THR A CA 1
ATOM 2471 C C . THR A 1 299 ? 4.192 -11.977 30.850 1.00 74.50 299 THR A C 1
ATOM 2473 O O . THR A 1 299 ? 4.535 -13.029 31.403 1.00 74.50 299 THR A O 1
ATOM 2476 N N . ILE A 1 300 ? 5.043 -11.268 30.109 1.00 76.62 300 ILE A N 1
ATOM 2477 C CA . ILE A 1 300 ? 6.468 -11.578 29.977 1.00 76.62 300 ILE A CA 1
ATOM 2478 C C . ILE A 1 300 ? 7.183 -11.484 31.326 1.00 76.62 300 ILE A C 1
ATOM 2480 O O . ILE A 1 300 ? 8.074 -12.282 31.600 1.00 76.62 300 ILE A O 1
ATOM 2484 N N . MET A 1 301 ? 6.775 -10.554 32.193 1.00 74.88 301 MET A N 1
ATOM 2485 C CA . MET A 1 301 ? 7.382 -10.375 33.512 1.00 74.88 301 MET A CA 1
ATOM 2486 C C . MET A 1 301 ? 7.217 -11.612 34.397 1.00 74.88 301 MET A C 1
ATOM 2488 O O . MET A 1 301 ? 8.150 -11.980 35.107 1.00 74.88 301 MET A O 1
ATOM 2492 N N . GLU A 1 302 ? 6.058 -12.269 34.338 1.00 80.00 302 GLU A N 1
ATOM 2493 C CA . GLU A 1 302 ? 5.775 -13.454 35.153 1.00 80.00 302 GLU A CA 1
ATOM 2494 C C . GLU A 1 302 ? 6.233 -14.752 34.477 1.00 80.00 302 GLU A C 1
ATOM 2496 O O . GLU A 1 302 ? 6.620 -15.700 35.158 1.00 80.00 302 GLU A O 1
ATOM 2501 N N . HIS A 1 303 ? 6.194 -14.812 33.142 1.00 80.12 303 HIS A N 1
ATOM 2502 C CA . HIS A 1 303 ? 6.344 -16.066 32.396 1.00 80.12 303 HIS A CA 1
ATOM 2503 C C . HIS A 1 303 ? 7.624 -16.161 31.555 1.00 80.12 303 HIS A C 1
ATOM 2505 O O . HIS A 1 303 ? 7.830 -17.175 30.880 1.00 80.12 303 HIS A O 1
ATOM 2511 N N . ASN A 1 304 ? 8.519 -15.167 31.616 1.00 80.06 304 ASN A N 1
ATOM 2512 C CA . ASN A 1 304 ? 9.822 -15.239 30.946 1.00 80.06 304 ASN A CA 1
ATOM 2513 C C . ASN A 1 304 ? 10.619 -16.485 31.366 1.00 80.06 304 ASN A C 1
ATOM 2515 O O . ASN A 1 304 ? 11.128 -17.206 30.513 1.00 80.06 304 ASN A O 1
ATOM 2519 N N . GLN A 1 305 ? 10.650 -16.802 32.662 1.00 84.50 305 GLN A N 1
ATOM 2520 C CA . GLN A 1 305 ? 11.368 -17.957 33.190 1.00 84.50 305 GLN A CA 1
ATOM 2521 C C . GLN A 1 305 ? 10.788 -19.267 32.671 1.00 84.50 305 GLN A C 1
ATOM 2523 O O . GLN A 1 305 ? 11.532 -20.222 32.482 1.00 84.50 305 GLN A O 1
ATOM 2528 N N . THR A 1 306 ? 9.475 -19.335 32.451 1.00 85.31 306 THR A N 1
ATOM 2529 C CA . THR A 1 306 ? 8.815 -20.526 31.910 1.00 85.31 306 THR A CA 1
ATOM 2530 C C . THR A 1 306 ? 9.217 -20.757 30.460 1.00 85.31 306 THR A C 1
ATOM 2532 O O . THR A 1 306 ? 9.598 -21.874 30.125 1.00 85.31 306 THR A O 1
ATOM 2535 N N . CYS A 1 307 ? 9.203 -19.701 29.639 1.00 83.25 307 CYS A N 1
ATOM 2536 C CA . CYS A 1 307 ? 9.705 -19.742 28.265 1.00 83.25 307 CYS A CA 1
ATOM 2537 C C . CYS A 1 307 ? 11.155 -20.257 28.232 1.00 83.25 307 CYS A C 1
ATOM 2539 O O . CYS A 1 307 ? 11.439 -21.283 27.617 1.00 83.25 307 CYS A O 1
ATOM 2541 N N . THR A 1 308 ? 12.049 -19.634 29.008 1.00 84.75 308 THR A N 1
ATOM 2542 C CA . THR A 1 308 ? 13.470 -20.014 29.048 1.00 84.75 308 THR A CA 1
ATOM 2543 C C . THR A 1 308 ? 13.699 -21.425 29.600 1.00 84.75 308 THR A C 1
ATOM 2545 O O . THR A 1 308 ? 14.527 -22.165 29.076 1.00 84.75 308 THR A O 1
ATOM 2548 N N . LYS A 1 309 ? 12.957 -21.852 30.634 1.00 88.25 309 LYS A N 1
ATOM 2549 C CA . LYS A 1 309 ? 13.049 -23.221 31.186 1.00 88.25 309 LYS A CA 1
ATOM 2550 C C . LYS A 1 309 ? 12.599 -24.292 30.197 1.00 88.25 309 LYS A C 1
ATOM 2552 O O . LYS A 1 309 ? 13.076 -25.420 30.274 1.00 88.25 309 LYS A O 1
ATOM 2557 N N . ASN A 1 310 ? 11.694 -23.944 29.291 1.00 86.31 310 ASN A N 1
ATOM 2558 C CA . ASN A 1 310 ? 11.219 -24.829 28.238 1.00 86.31 310 ASN A CA 1
ATOM 2559 C C . ASN A 1 310 ? 12.109 -24.809 26.984 1.00 86.31 310 ASN A C 1
ATOM 2561 O O . ASN A 1 310 ? 11.714 -25.381 25.973 1.00 86.31 310 ASN A O 1
ATOM 2565 N N . GLY A 1 311 ? 13.289 -24.183 27.045 1.00 81.69 311 GLY A N 1
ATOM 2566 C CA . GLY A 1 311 ? 14.214 -24.073 25.913 1.00 81.69 311 GLY A CA 1
ATOM 2567 C C . GLY A 1 311 ? 13.847 -22.975 24.915 1.00 81.69 311 GLY A C 1
ATOM 2568 O O . GLY A 1 311 ? 14.470 -22.884 23.870 1.00 81.69 311 GLY A O 1
ATOM 2569 N N . GLY A 1 312 ? 12.853 -22.138 25.220 1.00 85.12 312 GLY A N 1
ATOM 2570 C CA . GLY A 1 312 ? 12.441 -21.057 24.336 1.00 85.12 312 GLY A CA 1
ATOM 2571 C C . GLY A 1 312 ? 13.260 -19.775 24.511 1.00 85.12 312 GLY A C 1
ATOM 2572 O O . GLY A 1 312 ? 13.682 -19.427 25.621 1.00 85.12 312 GLY A O 1
ATOM 2573 N N . THR A 1 313 ? 13.435 -19.034 23.419 1.00 87.12 313 THR A N 1
ATOM 2574 C CA . THR A 1 313 ? 14.098 -17.726 23.389 1.00 87.12 313 THR A CA 1
ATOM 2575 C C . THR A 1 313 ? 13.069 -16.612 23.288 1.00 87.12 313 THR A C 1
ATOM 2577 O O . THR A 1 313 ? 12.182 -16.624 22.444 1.00 87.12 313 THR A O 1
ATOM 2580 N N . ILE A 1 314 ? 13.181 -15.608 24.151 1.00 84.81 314 ILE A N 1
ATOM 2581 C CA . ILE A 1 314 ? 12.277 -14.461 24.113 1.00 84.81 314 ILE A CA 1
ATOM 2582 C C . ILE A 1 314 ? 12.741 -13.495 23.029 1.00 84.81 314 ILE A C 1
ATOM 2584 O O . ILE A 1 314 ? 13.853 -12.971 23.099 1.00 84.81 314 ILE A O 1
ATOM 25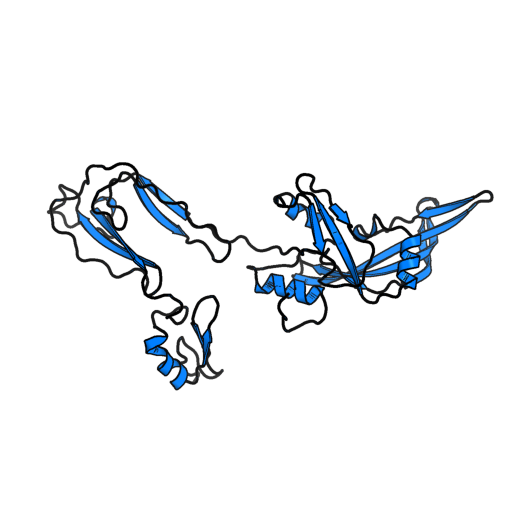88 N N . ILE A 1 315 ? 11.859 -13.198 22.081 1.00 82.19 315 ILE A N 1
ATOM 2589 C CA . ILE A 1 315 ? 12.136 -12.260 20.997 1.00 82.19 315 ILE A CA 1
ATOM 2590 C C . ILE A 1 315 ? 11.141 -11.111 21.049 1.00 82.19 315 ILE A C 1
ATOM 2592 O O . ILE A 1 315 ? 9.935 -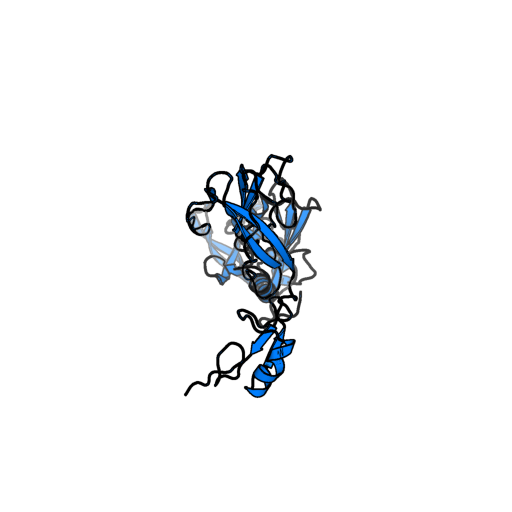11.299 21.213 1.00 82.19 315 ILE A O 1
ATOM 2596 N N . LYS A 1 316 ? 11.674 -9.897 20.902 1.00 78.56 316 LYS A N 1
ATOM 2597 C CA . LYS A 1 316 ? 10.894 -8.669 20.795 1.00 78.56 316 LYS A CA 1
ATOM 2598 C C . LYS A 1 316 ? 10.623 -8.364 19.326 1.00 78.56 316 LYS A C 1
ATOM 2600 O O . LYS A 1 316 ? 11.556 -8.238 18.539 1.00 78.56 316 LYS A O 1
ATOM 2605 N N . THR A 1 317 ? 9.357 -8.179 18.992 1.00 68.75 317 THR A N 1
ATOM 2606 C CA . THR A 1 317 ? 8.889 -7.720 17.680 1.00 68.75 317 THR A CA 1
ATOM 2607 C C . THR A 1 317 ? 8.171 -6.379 17.829 1.00 68.75 317 THR A C 1
ATOM 2609 O O . THR A 1 317 ? 7.923 -5.919 18.947 1.00 68.75 317 THR A O 1
ATOM 2612 N N . GLU A 1 318 ? 7.808 -5.745 16.715 1.00 58.66 318 GLU A N 1
ATOM 2613 C CA . GLU A 1 318 ? 6.969 -4.537 16.737 1.00 58.66 318 GLU A CA 1
ATOM 2614 C C . GLU A 1 318 ? 5.567 -4.805 17.312 1.00 58.66 318 GLU A C 1
ATOM 2616 O O . GLU A 1 318 ? 4.965 -3.909 17.897 1.00 58.66 318 GLU A O 1
ATOM 2621 N N . ALA A 1 319 ? 5.083 -6.050 17.225 1.00 57.97 319 ALA A N 1
ATOM 2622 C CA . ALA A 1 319 ? 3.773 -6.468 17.719 1.00 57.97 319 ALA A CA 1
ATOM 2623 C C . ALA A 1 319 ? 3.757 -6.872 19.210 1.00 57.97 319 ALA A C 1
ATOM 2625 O O . ALA A 1 319 ? 2.687 -7.106 19.767 1.00 57.97 319 ALA A O 1
ATOM 2626 N N . GLY A 1 320 ? 4.920 -6.973 19.865 1.00 69.81 320 GLY A N 1
ATOM 2627 C CA . GLY A 1 320 ? 5.055 -7.466 21.240 1.00 69.81 320 GLY A CA 1
ATOM 2628 C C . GLY A 1 320 ? 6.136 -8.537 21.368 1.00 69.81 320 GLY A C 1
ATOM 2629 O O . GLY A 1 320 ? 7.015 -8.652 20.508 1.00 69.81 320 GLY A O 1
ATOM 2630 N N . TYR A 1 321 ? 6.099 -9.321 22.444 1.00 77.50 321 TYR A N 1
ATOM 2631 C CA . TYR A 1 321 ? 7.084 -10.380 22.672 1.00 77.50 321 TYR A CA 1
ATOM 2632 C C . TYR A 1 321 ? 6.533 -11.741 22.265 1.00 77.50 321 TYR A C 1
ATOM 2634 O O . TYR A 1 321 ? 5.347 -12.017 22.418 1.00 77.50 321 TYR A O 1
ATOM 2642 N N . PHE A 1 322 ? 7.395 -12.622 21.777 1.00 85.69 322 PHE A N 1
ATOM 2643 C CA . PHE A 1 322 ? 7.059 -14.027 21.585 1.00 85.69 322 PHE A CA 1
ATOM 2644 C C . PHE A 1 322 ? 8.122 -14.921 22.223 1.00 85.69 322 PHE A C 1
ATOM 2646 O O . PHE A 1 322 ? 9.261 -14.498 22.430 1.00 85.69 322 PHE A O 1
ATOM 2653 N N . CYS A 1 323 ? 7.721 -16.137 22.586 1.00 82.75 323 CYS A N 1
ATOM 2654 C CA . CYS A 1 323 ? 8.643 -17.188 22.984 1.00 82.75 323 CYS A CA 1
ATOM 2655 C C . CYS A 1 323 ? 8.919 -18.048 21.748 1.00 82.75 323 CYS A C 1
ATOM 2657 O O . CYS A 1 323 ? 8.033 -18.766 21.289 1.00 82.75 323 CYS A O 1
ATOM 2659 N N . GLU A 1 324 ? 10.109 -17.922 21.174 1.00 86.62 324 GLU A N 1
ATOM 2660 C CA . GLU A 1 324 ? 10.575 -18.759 20.073 1.00 86.62 324 GLU A CA 1
ATOM 2661 C C . GLU A 1 324 ? 10.975 -20.121 20.607 1.00 86.62 324 GLU A C 1
ATOM 2663 O O . GLU A 1 324 ? 11.833 -20.205 21.481 1.00 86.62 324 GLU A O 1
ATOM 2668 N N . CYS A 1 325 ? 10.345 -21.177 20.109 1.00 84.38 325 CYS A N 1
ATOM 2669 C CA . CYS A 1 325 ? 10.628 -22.539 20.537 1.00 84.38 325 CYS A CA 1
ATOM 2670 C C . CYS A 1 325 ? 11.661 -23.200 19.633 1.00 84.38 325 CYS A C 1
ATOM 2672 O O . CYS A 1 325 ? 11.656 -22.971 18.427 1.00 84.38 325 CYS A O 1
ATOM 2674 N N . ASP A 1 326 ? 12.484 -24.072 20.215 1.00 79.50 326 ASP A N 1
ATOM 2675 C CA . ASP A 1 326 ? 13.247 -25.057 19.448 1.00 79.50 326 ASP A CA 1
ATOM 2676 C C . ASP A 1 326 ? 12.297 -25.995 18.684 1.00 79.50 326 ASP A C 1
ATOM 2678 O O . ASP A 1 326 ? 11.206 -26.293 19.173 1.00 79.50 326 ASP A O 1
ATOM 2682 N N . ASP A 1 327 ? 12.757 -26.549 17.555 1.00 78.81 327 ASP A N 1
ATOM 2683 C CA . ASP A 1 327 ? 11.981 -27.392 16.619 1.00 78.81 327 ASP A CA 1
ATOM 2684 C C . ASP A 1 327 ? 11.193 -28.551 17.272 1.00 78.81 327 ASP A C 1
ATOM 2686 O O . ASP A 1 327 ? 10.244 -29.074 16.700 1.00 78.81 327 ASP A O 1
ATOM 2690 N N . SER A 1 328 ? 11.576 -28.973 18.479 1.00 77.31 328 SER A N 1
ATOM 2691 C CA . SER A 1 328 ? 10.937 -30.068 19.226 1.00 77.31 328 SER A CA 1
ATOM 2692 C C . SER A 1 328 ? 9.753 -29.642 20.109 1.00 77.31 328 SER A C 1
ATOM 2694 O O . SER A 1 328 ? 9.115 -30.490 20.749 1.00 77.31 328 SER A O 1
ATOM 2696 N N . ARG A 1 329 ? 9.465 -28.337 20.207 1.00 77.31 329 ARG A N 1
ATOM 2697 C CA . ARG A 1 329 ? 8.478 -27.774 21.135 1.00 77.31 329 ARG A CA 1
ATOM 2698 C C . ARG A 1 329 ? 7.604 -26.709 20.494 1.00 77.31 329 ARG A C 1
ATOM 2700 O O . ARG A 1 329 ? 8.012 -25.965 19.618 1.00 77.31 329 ARG A O 1
ATOM 2707 N N . HIS A 1 330 ? 6.383 -26.612 21.002 1.00 77.94 330 HIS A N 1
ATOM 2708 C CA . HIS A 1 330 ? 5.341 -25.739 20.482 1.00 77.94 330 HIS A CA 1
ATOM 2709 C C . HIS A 1 330 ? 4.480 -25.189 21.632 1.00 77.94 330 HIS A C 1
ATOM 2711 O O . HIS A 1 330 ? 4.487 -25.705 22.753 1.00 77.94 330 HIS A O 1
ATOM 2717 N N . GLY A 1 331 ? 3.698 -24.146 21.361 1.00 71.69 331 GLY A N 1
ATOM 2718 C CA . GLY A 1 331 ? 2.881 -23.458 22.367 1.00 71.69 331 GLY A CA 1
ATOM 2719 C C . GLY A 1 331 ? 3.434 -22.084 22.729 1.00 71.69 331 GLY A C 1
ATOM 2720 O O . GLY A 1 331 ? 4.527 -21.710 22.324 1.00 71.69 331 GLY A O 1
ATOM 2721 N N . ILE A 1 332 ? 2.649 -21.315 23.482 1.00 79.31 332 ILE A N 1
ATOM 2722 C CA . ILE A 1 332 ? 2.924 -19.893 23.750 1.00 79.31 332 ILE A CA 1
ATOM 2723 C C . ILE A 1 332 ? 4.224 -19.703 24.549 1.00 79.31 332 ILE A C 1
ATOM 2725 O O . ILE A 1 332 ? 4.878 -18.674 24.419 1.00 79.31 332 ILE A O 1
ATOM 2729 N N . LEU A 1 333 ? 4.585 -20.677 25.390 1.00 85.62 333 LEU A N 1
ATOM 2730 C CA . LEU A 1 333 ? 5.795 -20.703 26.217 1.00 85.62 333 LEU A CA 1
ATOM 2731 C C . LEU A 1 333 ? 6.608 -21.989 25.989 1.00 85.62 333 LEU A C 1
ATOM 2733 O O . LEU A 1 333 ? 7.290 -22.449 26.909 1.00 85.62 333 LEU A O 1
ATOM 2737 N N . CYS A 1 334 ? 6.487 -22.614 24.813 1.00 84.81 334 CYS A N 1
ATOM 2738 C CA . CYS A 1 334 ? 7.148 -23.884 24.477 1.00 84.81 334 CYS A CA 1
ATOM 2739 C C . CYS A 1 334 ? 6.804 -25.038 25.435 1.00 84.81 334 CYS A C 1
ATOM 2741 O O . CYS A 1 334 ? 7.615 -25.924 25.720 1.00 84.81 334 CYS A O 1
ATOM 2743 N N . GLU A 1 335 ? 5.591 -25.013 25.990 1.00 83.44 335 GLU A N 1
ATOM 2744 C CA . GLU A 1 335 ? 5.144 -25.968 27.000 1.00 83.44 335 GLU A CA 1
ATOM 2745 C C . GLU A 1 335 ? 4.719 -27.330 26.437 1.00 83.44 335 GLU A C 1
ATOM 2747 O O . GLU A 1 335 ? 4.570 -28.276 27.209 1.00 83.44 335 GLU A O 1
ATOM 2752 N N . LYS A 1 336 ? 4.520 -27.449 25.119 1.00 80.31 336 LYS A N 1
ATOM 2753 C CA . LYS A 1 336 ? 4.155 -28.709 24.459 1.00 80.31 336 LYS A CA 1
ATOM 2754 C C . LYS A 1 336 ? 5.372 -29.281 23.743 1.00 80.31 336 LYS A C 1
ATOM 2756 O O . LYS A 1 336 ? 6.021 -28.558 22.998 1.00 80.31 336 LYS A O 1
ATOM 2761 N N . SER A 1 337 ? 5.662 -30.564 23.934 1.00 77.62 337 SER A N 1
ATOM 2762 C CA . SER A 1 337 ? 6.637 -31.306 23.127 1.00 77.62 337 SER A CA 1
ATOM 2763 C C . SER A 1 337 ? 5.924 -32.094 22.031 1.00 77.62 337 SER A C 1
ATOM 2765 O O . SER A 1 337 ? 4.828 -32.609 22.267 1.00 77.62 337 SER A O 1
ATOM 2767 N N . GLU A 1 338 ? 6.539 -32.211 20.855 1.00 62.03 338 GLU A N 1
ATOM 2768 C CA . GLU A 1 338 ? 6.172 -33.287 19.931 1.00 62.03 338 GLU A CA 1
ATOM 2769 C C . GLU A 1 338 ? 6.634 -34.609 20.550 1.00 62.03 338 GLU A C 1
ATOM 2771 O O . GLU A 1 338 ? 7.821 -34.797 20.816 1.00 62.03 338 GLU A O 1
ATOM 2776 N N . ASN A 1 339 ? 5.676 -35.475 20.876 1.00 54.34 339 ASN A N 1
ATOM 2777 C CA . ASN A 1 339 ? 5.942 -36.870 21.222 1.00 54.34 339 ASN A CA 1
ATOM 2778 C C . ASN A 1 339 ? 5.933 -37.718 19.958 1.00 54.34 339 ASN A C 1
ATOM 2780 O O . ASN A 1 339 ? 4.980 -37.536 19.164 1.00 54.34 339 ASN A O 1
#

Organism: NCBI:txid6335